Protein AF-A0A537JVX4-F1 (afdb_monomer_lite)

Structure (mmCIF, N/CA/C/O backbone):
data_AF-A0A537JVX4-F1
#
_entry.id   AF-A0A537JVX4-F1
#
loop_
_atom_site.group_PDB
_atom_site.id
_atom_site.type_symbol
_atom_site.label_atom_id
_atom_site.label_alt_id
_atom_site.label_comp_id
_atom_site.label_asym_id
_atom_site.label_entity_id
_atom_site.label_seq_id
_atom_site.pdbx_PDB_ins_code
_atom_site.Cartn_x
_atom_site.Cartn_y
_atom_site.Cartn_z
_atom_site.occupancy
_atom_site.B_iso_or_equiv
_atom_site.auth_seq_id
_atom_site.auth_comp_id
_atom_site.auth_asym_id
_atom_site.auth_atom_id
_atom_site.pdbx_PDB_model_num
ATOM 1 N N . MET A 1 1 ? -22.624 10.864 26.758 1.00 65.50 1 MET A N 1
ATOM 2 C CA . MET A 1 1 ? -21.265 10.290 26.889 1.00 65.50 1 MET A CA 1
ATOM 3 C C . MET A 1 1 ? -20.265 11.430 26.795 1.00 65.50 1 MET A C 1
ATOM 5 O O . MET A 1 1 ? -20.380 12.210 25.859 1.00 65.50 1 MET A O 1
ATOM 9 N N . LYS A 1 2 ? -19.329 11.577 27.741 1.00 79.25 2 LYS A N 1
ATOM 10 C CA . LYS A 1 2 ? -18.245 12.561 27.589 1.00 79.25 2 LYS A CA 1
ATOM 11 C C . LYS A 1 2 ? -17.120 11.920 26.781 1.00 79.25 2 LYS A C 1
ATOM 13 O O . LYS A 1 2 ? -16.647 10.839 27.129 1.00 79.25 2 LYS A O 1
ATOM 18 N N . PHE A 1 3 ? -16.738 12.547 25.674 1.00 85.12 3 PHE A N 1
ATOM 19 C CA . PHE A 1 3 ? -15.625 12.068 24.863 1.00 85.12 3 PHE A CA 1
ATOM 20 C C . PHE A 1 3 ? -14.318 12.202 25.659 1.00 85.12 3 PHE A C 1
ATOM 22 O O . PHE A 1 3 ? -14.140 13.172 26.390 1.00 85.12 3 PHE A O 1
ATOM 29 N N . SER A 1 4 ? -13.428 11.213 25.570 1.00 90.12 4 SER A N 1
ATOM 30 C CA . SER A 1 4 ? -12.196 11.155 26.358 1.00 90.12 4 SER A CA 1
ATOM 31 C C . SER A 1 4 ? -11.017 10.780 25.469 1.00 90.12 4 SER A C 1
ATOM 33 O O . SER A 1 4 ? -11.200 10.248 24.374 1.00 90.12 4 SER A O 1
ATOM 35 N N . ILE A 1 5 ? -9.800 11.008 25.961 1.00 91.06 5 ILE A N 1
ATOM 36 C CA . ILE A 1 5 ? -8.571 10.734 25.206 1.00 91.06 5 ILE A CA 1
ATOM 37 C C . ILE A 1 5 ? -8.440 9.269 24.756 1.00 91.06 5 ILE A C 1
ATOM 39 O O . ILE A 1 5 ? -7.883 8.989 23.703 1.00 91.06 5 ILE A O 1
ATOM 43 N N . ARG A 1 6 ? -9.042 8.330 25.494 1.00 92.12 6 ARG A N 1
ATOM 44 C CA . ARG A 1 6 ? -9.060 6.894 25.162 1.00 92.12 6 ARG A CA 1
ATOM 45 C C . ARG A 1 6 ? -9.799 6.632 23.848 1.00 92.12 6 ARG A C 1
ATOM 47 O O . ARG A 1 6 ? -9.362 5.825 23.037 1.00 92.12 6 ARG A O 1
ATOM 54 N N . HIS A 1 7 ? -10.893 7.364 23.627 1.00 93.19 7 HIS A N 1
ATOM 55 C CA . HIS A 1 7 ? -11.674 7.301 22.394 1.00 93.19 7 HIS A CA 1
AT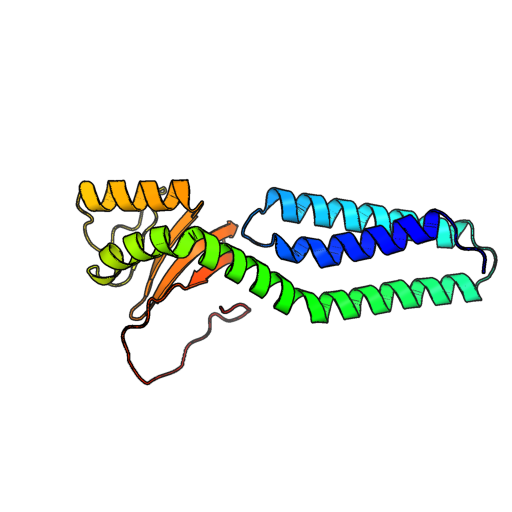OM 56 C C . HIS A 1 7 ? -10.904 7.915 21.220 1.00 93.19 7 HIS A C 1
ATOM 58 O O . HIS A 1 7 ? -10.980 7.408 20.106 1.00 93.19 7 HIS A O 1
ATOM 64 N N . ILE A 1 8 ? -10.130 8.977 21.477 1.00 93.25 8 ILE A N 1
ATOM 65 C CA . ILE A 1 8 ? -9.260 9.602 20.473 1.00 93.25 8 ILE A CA 1
ATOM 66 C C . ILE A 1 8 ? -8.170 8.620 20.038 1.00 93.25 8 ILE A C 1
ATOM 68 O O . ILE A 1 8 ? -7.977 8.442 18.841 1.00 93.25 8 ILE A O 1
ATOM 72 N N . PHE A 1 9 ? -7.508 7.935 20.978 1.00 94.25 9 PHE A N 1
ATOM 73 C CA . PHE A 1 9 ? -6.528 6.899 20.637 1.00 94.25 9 PHE A CA 1
ATOM 74 C C . PHE A 1 9 ? -7.147 5.765 19.823 1.00 94.25 9 PHE A C 1
ATOM 76 O O . PHE A 1 9 ? -6.564 5.358 18.820 1.00 94.25 9 PHE A O 1
ATOM 83 N N . LEU A 1 10 ? -8.349 5.311 20.196 1.00 96.12 10 LEU A N 1
ATOM 84 C CA . LEU A 1 10 ? -9.057 4.277 19.449 1.00 96.12 10 LEU A CA 1
ATOM 85 C C . LEU A 1 10 ? -9.350 4.708 18.005 1.00 96.12 10 LEU A C 1
ATOM 87 O O . LEU A 1 10 ? -8.941 4.031 17.064 1.00 96.12 10 LEU A O 1
ATOM 91 N N . LEU A 1 11 ? -10.042 5.837 17.826 1.00 96.75 11 LEU A N 1
ATOM 92 C CA . LEU A 1 11 ? -10.440 6.315 16.500 1.00 96.75 11 LEU A CA 1
ATOM 93 C C . LEU A 1 11 ? -9.238 6.723 15.646 1.00 96.75 11 LEU A C 1
ATOM 95 O O . LEU A 1 11 ? -9.203 6.419 14.456 1.00 96.75 11 LEU A O 1
ATOM 99 N N . GLY A 1 12 ? -8.244 7.377 16.250 1.00 96.50 12 GLY A N 1
ATOM 100 C CA . GLY A 1 12 ? -6.992 7.726 15.588 1.00 96.50 12 GLY A CA 1
ATOM 101 C C . GLY A 1 12 ? -6.242 6.482 15.119 1.00 96.50 12 GLY A C 1
ATOM 102 O O . GLY A 1 12 ? -5.811 6.433 13.971 1.00 96.50 12 GLY A O 1
ATOM 103 N N . GLY A 1 13 ? -6.168 5.446 15.960 1.00 97.38 13 GLY A N 1
ATOM 104 C CA . GLY A 1 13 ? -5.574 4.160 15.603 1.00 97.38 13 GLY A CA 1
ATOM 105 C C . GLY A 1 13 ? -6.283 3.489 14.424 1.00 97.38 13 GLY A C 1
ATOM 106 O O . GLY A 1 13 ? -5.628 3.130 13.448 1.00 97.38 13 GLY A O 1
ATOM 107 N N . ILE A 1 14 ? -7.619 3.403 14.462 1.00 97.44 14 ILE A N 1
ATOM 108 C CA . ILE A 1 14 ? -8.433 2.858 13.356 1.00 97.44 14 ILE A CA 1
ATOM 109 C C . ILE A 1 14 ? -8.177 3.638 12.060 1.00 97.44 14 ILE A C 1
ATOM 111 O O . ILE A 1 14 ? -7.947 3.046 11.006 1.00 97.44 14 ILE A O 1
ATOM 115 N N . MET A 1 15 ? -8.170 4.971 12.131 1.00 96.81 15 MET A N 1
ATOM 116 C CA . MET A 1 15 ? -7.922 5.814 10.962 1.00 96.81 15 MET A CA 1
ATOM 117 C C . MET A 1 15 ? -6.510 5.616 10.398 1.00 96.81 15 MET A C 1
ATOM 119 O O . MET A 1 15 ? -6.342 5.545 9.183 1.00 96.81 15 MET A O 1
ATOM 123 N N . MET A 1 16 ? -5.492 5.488 11.255 1.00 97.00 16 MET A N 1
ATOM 124 C CA . MET A 1 16 ? -4.120 5.198 10.828 1.00 97.00 16 MET A CA 1
ATOM 125 C C . MET A 1 16 ? -4.020 3.855 10.103 1.00 97.00 16 MET A C 1
ATOM 127 O O . MET A 1 16 ? -3.386 3.795 9.051 1.00 97.00 16 MET A O 1
ATOM 131 N N . VAL A 1 17 ? -4.679 2.807 10.611 1.00 96.69 17 VAL A N 1
ATOM 132 C CA . VAL A 1 17 ? -4.741 1.496 9.943 1.00 96.69 17 VAL A CA 1
ATOM 133 C C . VAL A 1 17 ? -5.313 1.641 8.535 1.00 96.69 17 VAL A C 1
ATOM 135 O O . VAL A 1 17 ? -4.672 1.222 7.574 1.00 96.69 17 VAL A O 1
ATOM 138 N N . ILE A 1 18 ? -6.461 2.306 8.387 1.00 95.62 18 ILE A N 1
ATOM 139 C CA . ILE A 1 18 ? -7.100 2.514 7.080 1.00 95.62 18 ILE A CA 1
ATOM 140 C C . ILE A 1 18 ? -6.181 3.313 6.143 1.00 95.62 18 ILE A C 1
ATOM 142 O O . ILE A 1 18 ? -5.922 2.904 5.015 1.00 95.62 18 ILE A O 1
ATOM 146 N N . LEU A 1 19 ? -5.634 4.440 6.603 1.00 94.75 19 LEU A N 1
ATOM 147 C CA . LEU A 1 19 ? -4.793 5.304 5.769 1.00 94.75 19 LEU A CA 1
ATOM 148 C C . LEU A 1 19 ? -3.441 4.677 5.413 1.00 94.75 19 LEU A C 1
ATOM 150 O O . LEU A 1 19 ? -2.837 5.083 4.415 1.00 94.75 19 LEU A O 1
ATOM 154 N N . SER A 1 20 ? -2.971 3.684 6.175 1.00 95.75 20 SER A N 1
ATOM 155 C CA . SER A 1 20 ? -1.712 2.990 5.893 1.00 95.75 20 SER A CA 1
ATOM 156 C C . SER A 1 20 ? -1.692 2.411 4.473 1.00 95.75 20 SER A C 1
ATOM 158 O O . SER A 1 20 ? -0.682 2.541 3.778 1.00 95.75 20 SER A O 1
ATOM 160 N N . PHE A 1 21 ? -2.826 1.900 3.980 1.00 92.25 21 PHE A N 1
ATOM 161 C CA . PHE A 1 21 ? -2.953 1.277 2.659 1.00 92.25 21 PHE A CA 1
ATOM 162 C C . PHE A 1 21 ? -2.630 2.215 1.482 1.00 92.25 21 PHE A C 1
ATOM 164 O O . PHE A 1 21 ? -2.255 1.748 0.410 1.00 92.25 21 PHE A O 1
ATOM 171 N N . ILE A 1 22 ? -2.638 3.542 1.674 1.00 93.12 22 ILE A N 1
ATOM 172 C CA . ILE A 1 22 ? -2.162 4.519 0.668 1.00 93.12 22 ILE A CA 1
ATOM 173 C C . ILE A 1 22 ? -0.648 4.382 0.403 1.00 93.12 22 ILE A C 1
ATOM 175 O O . ILE A 1 22 ? -0.123 4.851 -0.616 1.00 93.12 22 ILE A O 1
ATOM 179 N N . PHE A 1 23 ? 0.094 3.746 1.303 1.00 90.62 23 PHE A N 1
ATOM 180 C CA . PHE A 1 23 ? 1.533 3.511 1.186 1.00 90.62 23 PHE A CA 1
ATOM 181 C C . PHE A 1 23 ? 1.884 2.073 0.797 1.00 90.62 23 PHE A C 1
ATOM 183 O O . PHE A 1 23 ? 3.073 1.786 0.634 1.00 90.62 23 PHE A O 1
ATOM 190 N N . PHE A 1 24 ? 0.877 1.209 0.636 1.00 86.44 24 PHE A N 1
ATOM 191 C CA . PHE A 1 24 ? 1.047 -0.206 0.335 1.00 86.44 24 PHE A CA 1
ATOM 192 C C . PHE A 1 24 ? 1.969 -0.418 -0.869 1.00 86.44 24 PHE A C 1
ATOM 194 O O . PHE A 1 24 ? 1.798 0.220 -1.907 1.00 86.44 24 PHE A O 1
ATOM 201 N N . SER A 1 25 ? 2.964 -1.296 -0.715 1.00 77.19 25 SER A N 1
ATOM 202 C CA . SER A 1 25 ? 3.958 -1.690 -1.726 1.00 77.19 25 SER A CA 1
ATOM 203 C C . SER A 1 25 ? 4.910 -0.590 -2.236 1.00 77.19 25 SER A C 1
ATOM 205 O O . SER A 1 25 ? 6.066 -0.856 -2.548 1.00 77.19 25 SER A O 1
ATOM 207 N N . ARG A 1 26 ? 4.492 0.682 -2.243 1.00 82.19 26 ARG A N 1
ATOM 208 C CA . ARG A 1 26 ? 5.311 1.837 -2.648 1.00 82.19 26 ARG A CA 1
ATOM 209 C C . ARG A 1 26 ? 6.349 2.231 -1.595 1.00 82.19 26 ARG A C 1
ATOM 211 O O . ARG A 1 26 ? 7.416 2.748 -1.929 1.00 82.19 26 ARG A O 1
ATOM 218 N N . LYS A 1 27 ? 5.991 2.112 -0.314 1.00 85.12 27 LYS A N 1
ATOM 219 C CA . LYS A 1 27 ? 6.819 2.495 0.840 1.00 85.12 27 LYS A CA 1
ATOM 220 C C . LYS A 1 27 ? 6.580 1.509 1.986 1.00 85.12 27 LYS A C 1
ATOM 222 O O . LYS A 1 27 ? 6.030 1.902 3.012 1.00 85.12 27 LYS A O 1
ATOM 227 N N . ASP A 1 28 ? 7.005 0.257 1.817 1.00 82.31 28 ASP A N 1
ATOM 228 C CA . ASP A 1 28 ? 6.739 -0.845 2.763 1.00 82.31 28 ASP A CA 1
ATOM 229 C C . ASP A 1 28 ? 7.036 -0.502 4.226 1.00 82.31 28 ASP A C 1
ATOM 231 O O . ASP A 1 28 ? 6.221 -0.788 5.098 1.00 82.31 28 ASP A O 1
ATOM 235 N N . SER A 1 29 ? 8.172 0.146 4.505 1.00 86.88 29 SER A N 1
ATOM 236 C CA . SER A 1 29 ? 8.518 0.561 5.871 1.00 86.88 29 SER A CA 1
ATOM 237 C C . SER A 1 29 ? 7.495 1.550 6.442 1.00 86.88 29 SER A C 1
ATOM 239 O O . SER A 1 29 ? 7.017 1.354 7.552 1.00 86.88 29 SER A O 1
ATOM 241 N N . ILE A 1 30 ? 7.075 2.556 5.667 1.00 91.31 30 ILE A N 1
ATOM 242 C CA . ILE A 1 30 ? 6.077 3.545 6.109 1.00 91.31 30 ILE A CA 1
ATOM 243 C C . ILE A 1 30 ? 4.701 2.895 6.266 1.00 91.31 30 ILE A C 1
ATOM 245 O O . ILE A 1 30 ? 4.031 3.143 7.264 1.00 91.31 30 ILE A O 1
ATOM 249 N N . TYR A 1 31 ? 4.297 2.049 5.314 1.00 91.69 31 TYR A N 1
ATOM 250 C CA . TYR A 1 31 ? 3.076 1.249 5.415 1.00 91.69 31 TYR A CA 1
ATOM 251 C C . TYR A 1 31 ? 3.058 0.443 6.720 1.00 91.69 31 TYR A C 1
ATOM 253 O O . TYR A 1 31 ? 2.140 0.596 7.523 1.00 91.69 31 TYR A O 1
ATOM 261 N N . SER A 1 32 ? 4.114 -0.335 6.968 1.00 91.25 32 SER A N 1
ATOM 262 C CA . SER A 1 32 ? 4.209 -1.236 8.119 1.00 91.25 32 SER A CA 1
ATOM 263 C C . SER A 1 32 ? 4.256 -0.471 9.440 1.00 91.25 32 SER A C 1
ATOM 265 O O . SER A 1 32 ? 3.569 -0.843 10.387 1.00 91.25 32 SER A O 1
ATOM 267 N N . SER A 1 33 ? 5.013 0.630 9.509 1.00 94.62 33 SER A N 1
ATOM 268 C CA . SER A 1 33 ? 5.091 1.468 10.708 1.00 94.62 33 SER A CA 1
ATOM 269 C C . SER A 1 33 ? 3.756 2.132 11.042 1.00 94.62 33 SER A C 1
ATOM 271 O O . SER A 1 33 ? 3.353 2.114 12.203 1.00 94.62 33 SER A O 1
ATOM 273 N N . ILE A 1 34 ? 3.051 2.696 10.052 1.00 96.44 34 ILE A N 1
ATOM 274 C CA . ILE A 1 34 ? 1.744 3.334 10.278 1.00 96.44 34 ILE A CA 1
ATOM 275 C C . ILE A 1 34 ? 0.702 2.286 10.674 1.00 96.44 34 ILE A C 1
ATOM 277 O O . ILE A 1 34 ? -0.050 2.515 11.620 1.00 96.44 34 ILE A O 1
ATOM 281 N N . LEU A 1 35 ? 0.677 1.141 9.984 1.00 95.50 35 LEU A N 1
ATOM 282 C CA . LEU A 1 35 ? -0.231 0.039 10.289 1.00 95.50 35 LEU A CA 1
ATOM 283 C C . LEU A 1 35 ? -0.023 -0.457 11.725 1.00 95.50 35 LEU A C 1
ATOM 285 O O . LEU A 1 35 ? -0.973 -0.499 12.503 1.00 95.50 35 LEU A O 1
ATOM 289 N N . LEU A 1 36 ? 1.222 -0.766 12.099 1.00 96.75 36 LEU A N 1
ATOM 290 C CA . LEU A 1 36 ? 1.558 -1.259 13.433 1.00 96.75 36 LEU A CA 1
ATOM 291 C C . LEU A 1 36 ? 1.237 -0.226 14.520 1.00 96.75 36 LEU A C 1
ATOM 293 O O . LEU A 1 36 ? 0.608 -0.567 15.520 1.00 96.75 36 LEU A O 1
ATOM 297 N N . ALA A 1 37 ? 1.613 1.040 14.318 1.00 97.00 37 ALA A N 1
ATOM 298 C CA . ALA A 1 37 ? 1.289 2.110 15.257 1.00 97.00 37 ALA A CA 1
ATOM 299 C C . ALA A 1 37 ? -0.231 2.282 15.419 1.00 97.00 37 ALA A C 1
ATOM 301 O O . ALA A 1 37 ? -0.720 2.420 16.540 1.00 97.00 37 ALA A O 1
ATOM 302 N N . GLY A 1 38 ? -0.990 2.214 14.320 1.00 97.25 38 GLY A N 1
ATOM 303 C 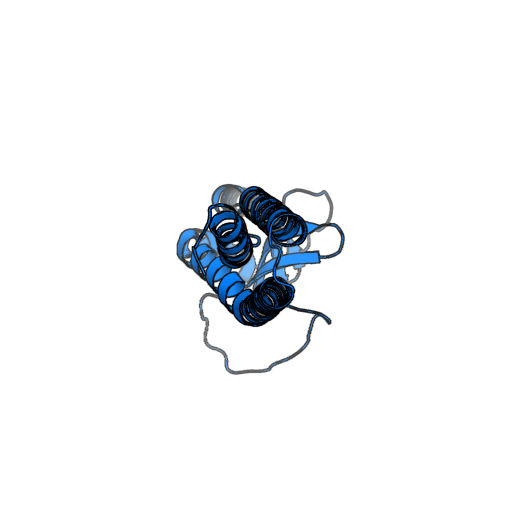CA . GLY A 1 38 ? -2.450 2.279 14.340 1.00 97.25 38 GLY A CA 1
ATOM 304 C C . GLY A 1 38 ? -3.091 1.113 15.099 1.00 97.25 38 GLY A C 1
ATOM 305 O O . GLY A 1 38 ? -3.995 1.324 15.913 1.00 97.25 38 GLY A O 1
ATOM 306 N N . LEU A 1 39 ? -2.588 -0.111 14.903 1.00 96.88 39 LEU A N 1
ATOM 307 C CA . LEU A 1 39 ? -3.030 -1.300 15.640 1.00 96.88 39 LEU A CA 1
ATOM 308 C C . LEU A 1 39 ? -2.737 -1.183 17.142 1.00 96.88 39 LEU A C 1
ATOM 310 O O . LEU A 1 39 ? -3.616 -1.444 17.958 1.00 96.88 39 LEU A O 1
ATOM 314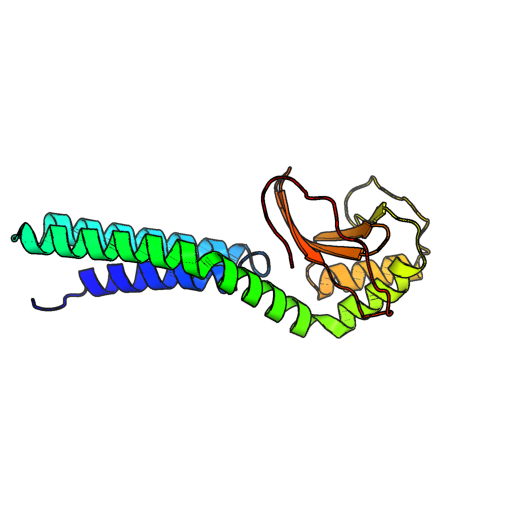 N N . ILE A 1 40 ? -1.541 -0.726 17.522 1.00 97.56 40 ILE A N 1
ATOM 315 C CA . ILE A 1 40 ? -1.173 -0.533 18.933 1.00 97.56 40 ILE A CA 1
ATOM 316 C C . ILE A 1 40 ? -2.061 0.532 19.586 1.00 97.56 40 ILE A C 1
ATOM 318 O O . ILE A 1 40 ? -2.602 0.303 20.668 1.00 97.56 40 ILE A O 1
ATOM 322 N N . LEU A 1 41 ? -2.252 1.683 18.931 1.00 96.81 41 LEU A N 1
ATOM 323 C CA . LEU A 1 41 ? -3.086 2.770 19.453 1.00 96.81 41 LEU A CA 1
ATOM 324 C C . LEU A 1 41 ? -4.549 2.353 19.611 1.00 96.81 41 LEU A C 1
ATOM 326 O O . LEU A 1 41 ? -5.167 2.655 20.634 1.00 96.81 41 LEU A O 1
ATOM 330 N N . SER A 1 42 ? -5.093 1.636 18.625 1.00 96.56 42 SER A N 1
ATOM 331 C CA . SER A 1 42 ? -6.469 1.142 18.683 1.00 96.56 42 SER A CA 1
ATOM 332 C C . SER A 1 42 ? -6.652 0.084 19.770 1.00 96.56 42 SER A C 1
ATOM 334 O O . SER A 1 42 ? -7.569 0.208 20.582 1.00 96.56 42 SER A O 1
ATOM 336 N N . ALA A 1 43 ? -5.745 -0.892 19.867 1.00 95.69 43 ALA A N 1
ATOM 337 C CA . ALA A 1 43 ? -5.771 -1.908 20.915 1.00 95.69 43 ALA A CA 1
ATOM 338 C C . ALA A 1 43 ? -5.667 -1.283 22.313 1.00 95.69 43 ALA A C 1
ATOM 340 O O . ALA A 1 43 ? -6.498 -1.556 23.181 1.00 95.69 43 ALA A O 1
ATOM 341 N N . PHE A 1 44 ? -4.700 -0.387 22.525 1.00 96.25 44 PHE A N 1
ATOM 342 C CA . PHE A 1 44 ? -4.515 0.296 23.803 1.00 96.25 44 PHE A CA 1
ATOM 343 C C . PHE A 1 44 ? -5.726 1.165 24.170 1.00 96.25 44 PHE A C 1
ATOM 345 O O . PHE A 1 44 ? -6.234 1.088 25.292 1.00 96.25 44 PHE A O 1
ATOM 352 N N . GLY A 1 45 ? -6.242 1.947 23.216 1.00 95.38 45 GLY A N 1
ATOM 353 C CA . GLY A 1 45 ? -7.447 2.755 23.400 1.00 95.38 45 GLY A CA 1
ATOM 354 C C . GLY A 1 45 ? -8.658 1.907 23.792 1.00 95.38 45 GLY A C 1
ATOM 355 O O . GLY A 1 45 ? -9.377 2.258 24.729 1.00 95.38 45 GLY A O 1
ATOM 356 N N . TYR A 1 46 ? -8.846 0.759 23.139 1.00 95.94 46 TYR A N 1
ATOM 357 C CA . TYR A 1 46 ? -9.947 -0.150 23.438 1.00 95.94 46 TYR A CA 1
ATOM 358 C C . TYR A 1 46 ? -9.814 -0.839 24.798 1.00 95.94 46 TYR A C 1
ATOM 360 O O . TYR A 1 46 ? -10.774 -0.854 25.567 1.00 95.94 46 TYR A O 1
ATOM 368 N N . ILE A 1 47 ? -8.624 -1.333 25.148 1.00 96.19 47 ILE A N 1
ATOM 369 C CA . ILE A 1 47 ? -8.349 -1.913 26.471 1.00 96.19 47 ILE A CA 1
ATOM 370 C C . ILE A 1 47 ? -8.704 -0.905 27.571 1.00 96.19 47 ILE A C 1
ATOM 372 O O . ILE A 1 47 ? -9.409 -1.232 28.528 1.00 96.19 47 ILE A O 1
ATOM 376 N N . LEU A 1 48 ? -8.291 0.354 27.412 1.00 94.31 48 LEU A N 1
ATOM 377 C CA . LEU A 1 48 ? -8.616 1.405 28.372 1.00 94.31 48 LEU A CA 1
ATOM 378 C C . LEU A 1 48 ? -10.123 1.679 28.485 1.00 94.31 48 LEU A C 1
ATOM 380 O O . LEU A 1 48 ? -10.590 2.020 29.573 1.00 94.31 48 LEU A O 1
ATOM 384 N N . ILE A 1 49 ? -10.888 1.538 27.399 1.00 93.56 49 ILE A N 1
ATOM 385 C CA . ILE A 1 49 ? -12.355 1.622 27.433 1.00 93.56 49 ILE A CA 1
ATOM 386 C C . ILE A 1 49 ? -12.933 0.442 28.222 1.00 93.56 49 ILE A C 1
ATOM 388 O O . ILE A 1 49 ? -13.766 0.653 29.101 1.00 93.56 49 ILE A O 1
ATOM 392 N N . LEU A 1 50 ? -12.463 -0.783 27.974 1.00 93.75 50 LEU A N 1
ATOM 393 C CA . LEU A 1 50 ? -12.957 -1.976 28.666 1.00 93.75 50 LEU A CA 1
ATOM 394 C C . LEU A 1 50 ? -12.741 -1.920 30.183 1.00 93.75 50 LEU A C 1
ATOM 396 O O . LEU A 1 50 ? -13.624 -2.347 30.929 1.00 93.75 50 LEU A O 1
ATOM 400 N N . PHE A 1 51 ? -11.614 -1.373 30.645 1.00 93.19 51 PHE A N 1
ATOM 401 C CA . PHE A 1 51 ? -11.310 -1.283 32.076 1.00 93.19 51 PHE A CA 1
ATOM 402 C C . PHE A 1 51 ? -11.929 -0.072 32.771 1.00 93.19 51 PHE A C 1
ATOM 404 O O . PHE A 1 51 ? -12.398 -0.194 33.900 1.00 93.19 51 PHE A O 1
ATOM 411 N N . LYS A 1 52 ? -11.916 1.107 32.139 1.00 90.62 52 LYS A N 1
ATOM 412 C CA . LYS A 1 52 ? -12.315 2.351 32.817 1.00 90.62 52 LYS A CA 1
ATOM 413 C C . LYS A 1 52 ? -13.773 2.748 32.610 1.00 90.62 52 LYS A C 1
ATOM 415 O O . LYS A 1 52 ? -14.244 3.634 33.318 1.00 90.62 52 LYS A O 1
ATOM 420 N N . GLU A 1 53 ? -14.470 2.172 31.637 1.00 88.25 53 GLU A N 1
ATOM 421 C CA . GLU A 1 53 ? -15.890 2.451 31.445 1.00 88.25 53 GLU A CA 1
ATOM 422 C C . GLU A 1 53 ? -16.719 1.557 32.374 1.00 88.25 53 GLU A C 1
ATOM 424 O O . GLU A 1 53 ? -16.588 0.335 32.348 1.00 88.25 53 GLU A O 1
ATOM 429 N N . SER A 1 54 ? -17.572 2.141 33.215 1.00 86.62 54 SER A N 1
ATOM 430 C CA . SER A 1 54 ? -18.409 1.364 34.143 1.00 86.62 54 SER A CA 1
ATOM 431 C C . SER A 1 54 ? -19.642 0.777 33.454 1.00 86.62 54 SER A C 1
ATOM 433 O O . SER A 1 54 ? -20.107 -0.302 33.810 1.00 86.62 54 SER A O 1
ATOM 435 N N . SER A 1 55 ? -20.162 1.462 32.434 1.00 92.06 55 SER A N 1
ATOM 436 C CA . SER A 1 55 ? -21.379 1.061 31.731 1.00 92.06 55 SER A CA 1
ATOM 437 C C . SER A 1 55 ? -21.115 -0.023 30.687 1.00 92.06 55 SER A C 1
ATOM 439 O O . SER A 1 55 ? -20.465 0.221 29.667 1.00 92.06 55 SER A O 1
ATOM 441 N N . THR A 1 56 ? -21.716 -1.200 30.873 1.00 91.88 56 THR A N 1
ATOM 442 C CA . THR A 1 56 ? -21.691 -2.293 29.884 1.00 91.88 56 THR A CA 1
ATOM 443 C C . THR A 1 56 ? -22.229 -1.846 28.524 1.00 91.88 56 THR A C 1
ATOM 445 O O . THR A 1 56 ? -21.670 -2.209 27.491 1.00 91.88 56 THR A O 1
ATOM 448 N N . LYS A 1 57 ? -23.261 -0.989 28.503 1.00 92.94 57 LYS A N 1
ATOM 449 C CA . LYS A 1 57 ? -23.840 -0.461 27.255 1.00 92.94 57 LYS A CA 1
ATOM 450 C C . LYS A 1 57 ? -22.809 0.317 26.433 1.00 92.94 57 LYS A C 1
ATOM 452 O O . LYS A 1 57 ? -22.772 0.187 25.214 1.00 92.94 57 LYS A O 1
ATOM 457 N N . LEU A 1 58 ? -21.948 1.094 27.093 1.00 91.31 58 LEU A N 1
ATOM 458 C CA . LEU A 1 58 ? -20.905 1.865 26.415 1.00 91.31 58 LEU A CA 1
ATOM 459 C C . LEU A 1 58 ? -19.771 0.974 25.899 1.00 91.31 58 LEU A C 1
ATOM 461 O O . LEU A 1 58 ? -19.269 1.213 24.805 1.00 91.31 58 LEU A O 1
ATOM 465 N N . LYS A 1 59 ? -19.413 -0.093 26.623 1.00 93.31 59 LYS A N 1
ATOM 466 C CA . LYS A 1 59 ? -18.447 -1.089 26.125 1.00 93.31 59 LYS A CA 1
ATOM 467 C C . LYS A 1 59 ? -18.950 -1.770 24.852 1.00 93.31 59 LYS A C 1
ATOM 469 O O . LYS A 1 59 ? -18.208 -1.859 23.876 1.00 93.31 59 LYS A O 1
ATOM 474 N N . ILE A 1 60 ? -20.221 -2.183 24.838 1.00 95.50 60 ILE A N 1
ATOM 475 C CA . ILE A 1 60 ? -20.864 -2.783 23.658 1.00 95.50 60 ILE A CA 1
ATOM 476 C C . ILE A 1 60 ? -20.855 -1.798 22.485 1.00 95.50 60 ILE A C 1
ATOM 478 O O . ILE A 1 60 ? -20.463 -2.167 21.382 1.00 95.50 60 ILE A O 1
ATOM 482 N N . PHE A 1 61 ? -21.211 -0.533 22.726 1.00 94.50 61 PHE A N 1
ATOM 483 C CA . PHE A 1 61 ? -21.163 0.505 21.695 1.00 94.50 61 PHE A CA 1
ATOM 484 C C . PHE A 1 61 ? -19.765 0.642 21.073 1.00 94.50 61 PHE A C 1
ATOM 486 O O . PHE A 1 61 ? -19.626 0.631 19.855 1.00 94.50 61 PHE A O 1
ATOM 493 N N . TRP A 1 62 ? -18.707 0.702 21.883 1.00 95.12 62 TRP A N 1
ATOM 494 C CA . TRP A 1 62 ? -17.340 0.799 21.362 1.00 95.12 62 TRP A CA 1
ATOM 495 C C . TRP A 1 62 ? -16.855 -0.473 20.661 1.00 95.12 62 TRP A C 1
ATOM 497 O O . TRP A 1 62 ? -16.115 -0.386 19.682 1.00 95.12 62 TRP A O 1
ATOM 507 N N . THR A 1 63 ? -17.323 -1.640 21.102 1.00 95.38 63 THR A N 1
ATOM 508 C CA . THR A 1 63 ? -17.100 -2.912 20.395 1.00 95.38 63 THR A CA 1
ATOM 509 C C . THR A 1 63 ? -17.717 -2.866 18.994 1.00 95.38 63 THR A C 1
ATOM 511 O O . THR A 1 63 ? -17.089 -3.274 18.014 1.00 95.38 63 THR A O 1
ATOM 514 N N . LEU A 1 64 ? -18.927 -2.309 18.878 1.00 96.44 64 LEU A N 1
ATOM 515 C CA . LEU A 1 64 ? -19.595 -2.106 17.596 1.00 96.44 64 LEU A CA 1
ATOM 516 C C . LEU A 1 64 ? -18.797 -1.149 16.701 1.00 96.44 64 LEU A C 1
ATOM 518 O O . LEU A 1 64 ? -18.603 -1.450 15.530 1.00 96.44 64 LEU A O 1
ATOM 522 N N . ILE A 1 65 ? -18.265 -0.050 17.249 1.00 95.81 65 ILE A N 1
ATOM 523 C CA . ILE A 1 65 ? -17.415 0.889 16.495 1.00 95.81 65 ILE A CA 1
ATOM 524 C C . ILE A 1 65 ? -16.174 0.197 15.921 1.00 95.81 65 ILE A C 1
ATOM 526 O O . ILE A 1 65 ? -15.850 0.416 14.756 1.00 95.81 65 ILE A O 1
ATOM 530 N N . ILE A 1 66 ? -15.501 -0.663 16.692 1.00 96.19 66 ILE A N 1
ATOM 531 C CA . ILE A 1 66 ? -14.356 -1.444 16.192 1.00 96.19 66 ILE A CA 1
ATOM 532 C C . ILE A 1 66 ? -14.791 -2.380 15.071 1.00 96.19 66 ILE A C 1
ATOM 534 O O . ILE A 1 66 ? -14.150 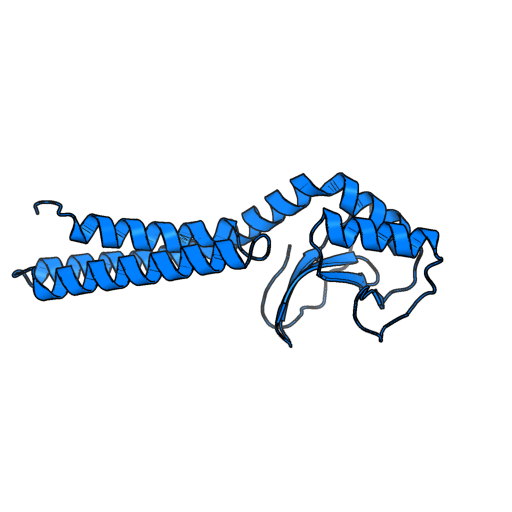-2.429 14.026 1.00 96.19 66 ILE A O 1
ATOM 538 N N . THR A 1 67 ? -15.910 -3.075 15.266 1.00 96.56 67 THR A N 1
ATOM 539 C CA . THR A 1 67 ? -16.466 -3.992 14.265 1.00 96.56 67 THR A CA 1
ATOM 540 C C . THR A 1 67 ? -16.786 -3.250 12.964 1.00 96.56 67 THR A C 1
ATOM 542 O O . THR A 1 67 ? -16.373 -3.680 11.889 1.00 96.56 67 THR A O 1
ATOM 545 N N . CYS A 1 68 ? -17.436 -2.085 13.045 1.00 96.56 68 CYS A N 1
ATOM 546 C CA . CYS A 1 68 ? -17.663 -1.209 11.898 1.00 96.56 68 CYS A CA 1
ATOM 547 C C . CYS A 1 68 ? -16.347 -0.737 11.266 1.00 96.56 68 CYS A C 1
ATOM 549 O O . CYS A 1 68 ? -16.246 -0.703 10.045 1.00 96.56 68 CYS A O 1
ATOM 551 N N . GLY A 1 69 ? -15.332 -0.415 12.071 1.00 95.88 69 GLY A N 1
ATOM 552 C CA . GLY A 1 69 ? -13.996 -0.054 11.593 1.00 95.88 69 GLY A CA 1
ATOM 553 C C . GLY A 1 69 ? -13.349 -1.160 10.756 1.00 95.88 69 GLY A C 1
ATOM 554 O O . GLY A 1 69 ? -12.828 -0.872 9.683 1.00 95.88 69 GLY A O 1
ATOM 555 N N . ILE A 1 70 ? -13.458 -2.420 11.188 1.00 95.06 70 ILE A N 1
ATOM 556 C CA . ILE A 1 70 ? -12.973 -3.593 10.439 1.00 95.06 70 ILE A CA 1
ATOM 557 C C . ILE A 1 70 ? -13.725 -3.737 9.109 1.00 95.06 70 ILE A C 1
ATOM 559 O O . ILE A 1 70 ? -13.112 -3.967 8.068 1.00 95.06 70 ILE A O 1
ATOM 563 N N . VAL A 1 71 ? -15.050 -3.558 9.112 1.00 96.62 71 VAL A N 1
ATOM 564 C CA . VAL A 1 71 ? -15.849 -3.591 7.876 1.00 96.62 71 VAL A CA 1
ATOM 565 C C . VAL A 1 71 ? -15.423 -2.474 6.920 1.00 96.62 71 VAL A C 1
ATOM 567 O O . VAL A 1 71 ? -15.189 -2.736 5.741 1.00 96.62 71 VAL A O 1
ATOM 570 N N . ILE A 1 72 ? -15.262 -1.243 7.417 1.00 95.88 72 ILE A N 1
ATOM 571 C CA . ILE A 1 72 ? -14.792 -0.104 6.615 1.00 95.88 72 ILE A CA 1
ATOM 572 C C . ILE A 1 72 ? -13.400 -0.389 6.056 1.00 95.88 72 ILE A C 1
ATOM 574 O O . ILE A 1 72 ? -13.168 -0.150 4.873 1.00 95.88 72 ILE A O 1
ATOM 578 N N . GLN A 1 73 ? -12.485 -0.928 6.864 1.00 93.81 73 GLN A N 1
ATOM 579 C CA . GLN A 1 73 ? -11.154 -1.319 6.413 1.00 93.81 73 GLN A CA 1
ATOM 580 C C . GLN A 1 73 ? -11.248 -2.307 5.246 1.00 93.81 73 GLN A C 1
ATOM 582 O O . GLN A 1 73 ? -10.693 -2.030 4.190 1.00 93.81 73 GLN A O 1
ATOM 587 N N . ASN A 1 74 ? -12.014 -3.392 5.386 1.00 91.56 74 ASN A N 1
ATOM 588 C CA . ASN A 1 74 ? -12.156 -4.404 4.335 1.00 91.56 74 ASN A CA 1
ATOM 589 C C . ASN A 1 74 ? -12.708 -3.825 3.021 1.00 91.56 74 ASN A C 1
ATOM 591 O O . ASN A 1 74 ? -12.291 -4.228 1.937 1.00 91.56 74 ASN A O 1
ATOM 595 N N . VAL A 1 75 ? -13.638 -2.868 3.103 1.00 93.06 75 VAL A N 1
ATOM 596 C CA . VAL A 1 75 ? -14.221 -2.211 1.920 1.00 93.06 75 VAL A CA 1
ATOM 597 C C . VAL A 1 75 ? -13.270 -1.172 1.307 1.00 93.06 75 VAL A C 1
ATOM 599 O O . VAL A 1 75 ? -13.261 -0.979 0.091 1.00 93.06 75 VAL A O 1
ATOM 602 N N . THR A 1 76 ? -12.462 -0.492 2.123 1.00 91.31 76 THR A N 1
ATOM 603 C CA . THR A 1 76 ? -11.586 0.610 1.680 1.00 91.31 76 THR A CA 1
ATOM 604 C C . THR A 1 76 ? -10.172 0.169 1.311 1.00 91.31 76 THR A C 1
ATOM 606 O O . THR A 1 76 ? -9.514 0.869 0.541 1.00 91.31 76 THR A O 1
ATOM 609 N N . GLU A 1 77 ? -9.721 -0.997 1.774 1.00 88.31 77 GLU A N 1
ATOM 610 C CA . GLU A 1 77 ? -8.389 -1.554 1.516 1.00 88.31 77 GLU A CA 1
ATOM 611 C C . GLU A 1 77 ? -8.080 -1.602 0.014 1.00 88.31 77 GLU A C 1
ATOM 613 O O . GLU A 1 77 ? -7.109 -1.002 -0.448 1.00 88.31 77 GLU A O 1
ATOM 618 N N . GLN A 1 78 ? -8.961 -2.231 -0.769 1.00 86.00 78 GLN A N 1
ATOM 619 C CA . GLN A 1 78 ? -8.803 -2.395 -2.217 1.00 86.00 78 GLN A CA 1
ATOM 620 C C . GLN A 1 78 ? -8.694 -1.042 -2.962 1.00 86.00 78 GLN A C 1
ATOM 622 O O . GLN A 1 78 ? -7.703 -0.822 -3.671 1.00 86.00 78 GLN A O 1
ATOM 627 N N . PRO A 1 79 ? -9.633 -0.083 -2.796 1.00 87.56 79 PRO A N 1
ATOM 628 C CA . PRO A 1 79 ? -9.500 1.256 -3.373 1.00 87.56 79 PRO A CA 1
ATOM 629 C C . PRO A 1 79 ? -8.234 2.015 -2.958 1.00 87.56 79 PRO A C 1
ATOM 631 O O . PRO A 1 79 ? -7.648 2.721 -3.784 1.00 87.56 79 PRO A O 1
ATOM 634 N N . LEU A 1 80 ? -7.810 1.912 -1.695 1.00 88.44 80 LEU A N 1
ATOM 635 C CA . LEU A 1 80 ? -6.647 2.647 -1.187 1.00 88.44 80 LEU A CA 1
ATOM 636 C C . LEU A 1 80 ? -5.334 2.078 -1.723 1.00 88.44 80 LEU A C 1
ATOM 638 O O . LEU A 1 80 ? -4.463 2.855 -2.124 1.00 88.44 80 LEU A O 1
ATOM 642 N N . ILE A 1 81 ? -5.230 0.754 -1.828 1.00 86.00 81 ILE A N 1
ATOM 643 C CA . ILE A 1 81 ? -4.113 0.077 -2.494 1.00 86.00 81 ILE A CA 1
ATOM 644 C C . ILE A 1 81 ? -4.048 0.494 -3.967 1.00 86.00 81 ILE A C 1
ATOM 646 O O . ILE A 1 81 ? -3.001 0.949 -4.431 1.00 86.00 81 ILE A O 1
ATOM 650 N N . LYS A 1 82 ? -5.179 0.472 -4.689 1.00 82.12 82 LYS A N 1
ATOM 651 C CA . LYS A 1 82 ? -5.249 0.957 -6.080 1.00 82.12 82 LYS A CA 1
ATOM 652 C C . LYS A 1 82 ? -4.777 2.406 -6.201 1.00 82.12 82 LYS A C 1
ATOM 654 O O . LYS A 1 82 ? -4.018 2.754 -7.106 1.00 82.12 82 LYS A O 1
ATOM 659 N N . LYS A 1 83 ? -5.195 3.270 -5.274 1.00 84.50 83 LYS A N 1
ATOM 660 C CA . LYS A 1 83 ? -4.747 4.665 -5.234 1.00 84.50 83 LYS A CA 1
ATOM 661 C C . LYS A 1 83 ? -3.240 4.768 -4.981 1.00 84.50 83 LYS A C 1
ATOM 663 O O . LYS A 1 83 ? -2.602 5.626 -5.588 1.00 84.50 83 LYS A O 1
ATOM 668 N N . SER A 1 84 ? -2.668 3.898 -4.146 1.00 85.19 84 SER A N 1
ATOM 669 C CA . SER A 1 84 ? -1.218 3.826 -3.926 1.00 85.19 84 SER A CA 1
ATOM 670 C C . SER A 1 84 ? -0.456 3.566 -5.226 1.00 85.19 84 SER A C 1
ATOM 672 O O . SER A 1 84 ? 0.475 4.309 -5.554 1.00 85.19 84 SER A O 1
ATOM 674 N N . TYR A 1 85 ? -0.906 2.579 -6.004 1.00 84.31 85 TYR A N 1
ATOM 675 C CA . TYR A 1 85 ? -0.313 2.241 -7.297 1.00 84.31 85 TYR A CA 1
ATOM 676 C C . TYR A 1 85 ? -0.503 3.336 -8.345 1.00 84.31 85 TYR A C 1
ATOM 678 O O . TYR A 1 85 ? 0.460 3.710 -9.009 1.00 84.31 85 TYR A O 1
ATOM 686 N N . ASN A 1 86 ? -1.683 3.952 -8.433 1.00 81.06 86 ASN A N 1
ATOM 687 C CA . ASN A 1 86 ? -1.902 5.082 -9.342 1.00 81.06 86 ASN A CA 1
ATOM 688 C C . ASN A 1 86 ? -0.968 6.263 -9.035 1.00 81.06 86 ASN A C 1
ATOM 690 O O . ASN A 1 86 ? -0.411 6.870 -9.947 1.00 81.06 86 ASN A O 1
ATOM 694 N N . ILE A 1 87 ? -0.754 6.580 -7.751 1.00 83.38 87 ILE A N 1
ATOM 695 C CA . ILE A 1 87 ? 0.217 7.607 -7.340 1.00 83.38 87 ILE A CA 1
ATOM 696 C C . ILE A 1 87 ? 1.627 7.219 -7.796 1.00 83.38 87 ILE A C 1
ATOM 698 O O . ILE A 1 87 ? 2.382 8.076 -8.254 1.00 83.38 87 ILE A O 1
ATOM 702 N N . TYR A 1 88 ? 1.990 5.943 -7.660 1.00 85.44 88 TYR A N 1
ATOM 703 C CA . TYR A 1 88 ? 3.286 5.443 -8.101 1.00 85.44 88 TYR A CA 1
ATOM 704 C C . TYR A 1 88 ? 3.471 5.571 -9.619 1.00 85.44 88 TYR A C 1
ATOM 706 O O . TYR A 1 88 ? 4.469 6.147 -10.051 1.00 85.44 88 TYR A O 1
ATOM 714 N N . ILE A 1 89 ? 2.511 5.094 -10.414 1.00 83.06 89 ILE A N 1
ATOM 715 C CA . ILE A 1 89 ? 2.561 5.148 -11.881 1.00 83.06 89 ILE A CA 1
ATOM 716 C C . ILE A 1 89 ? 2.636 6.600 -12.349 1.00 83.06 89 ILE A C 1
ATOM 718 O O . ILE A 1 89 ? 3.538 6.952 -13.101 1.00 83.06 89 ILE A O 1
ATOM 722 N N . ASN A 1 90 ? 1.760 7.474 -11.846 1.00 81.31 90 ASN A N 1
ATOM 723 C CA . ASN A 1 90 ? 1.739 8.883 -12.246 1.00 81.31 90 ASN A CA 1
ATOM 724 C C . ASN A 1 90 ? 3.054 9.604 -11.928 1.00 81.31 90 ASN A C 1
ATOM 726 O O . ASN A 1 90 ? 3.473 10.479 -12.679 1.00 81.31 90 ASN A O 1
ATOM 730 N N . LYS A 1 91 ? 3.715 9.237 -10.824 1.00 85.81 91 LYS A N 1
ATOM 731 C CA . LYS A 1 91 ? 5.002 9.823 -10.442 1.00 85.81 91 LYS A CA 1
ATOM 732 C C . LYS A 1 91 ? 6.163 9.331 -11.314 1.00 85.81 91 LYS A C 1
ATOM 734 O O . LYS A 1 91 ? 7.115 10.079 -11.509 1.00 85.81 91 LYS A O 1
ATOM 739 N N . ASN A 1 92 ? 6.116 8.084 -11.784 1.00 85.25 92 ASN A N 1
ATOM 740 C CA . ASN A 1 92 ? 7.244 7.433 -12.458 1.00 85.25 92 ASN A CA 1
ATOM 741 C C . ASN A 1 92 ? 7.005 7.174 -13.954 1.00 85.25 92 ASN A C 1
ATOM 743 O O . ASN A 1 92 ? 7.860 6.570 -14.589 1.00 85.25 92 ASN A O 1
ATOM 747 N N . SER A 1 93 ? 5.888 7.628 -14.526 1.00 80.12 93 SER A N 1
ATOM 748 C CA . SER A 1 93 ? 5.443 7.290 -15.888 1.00 80.12 93 SER A CA 1
ATOM 749 C C . SER A 1 93 ? 6.524 7.469 -16.954 1.00 80.12 93 SER A C 1
ATOM 751 O O . SER A 1 93 ? 6.756 6.553 -17.730 1.00 80.12 93 SER A O 1
ATOM 753 N N . GLN A 1 94 ? 7.250 8.589 -16.946 1.00 82.25 94 GLN A N 1
ATOM 754 C CA . GLN A 1 94 ? 8.340 8.850 -17.899 1.00 82.25 94 GLN A CA 1
ATOM 755 C C . GLN A 1 94 ? 9.503 7.853 -17.771 1.00 82.25 94 GLN A C 1
ATOM 757 O O . GLN A 1 94 ? 10.098 7.444 -18.765 1.00 82.25 94 GLN A O 1
ATOM 762 N N . ILE A 1 95 ? 9.833 7.456 -16.542 1.00 85.12 95 ILE A N 1
ATOM 763 C CA . ILE A 1 95 ? 10.917 6.508 -16.261 1.00 85.12 95 ILE A CA 1
ATOM 764 C C . ILE A 1 95 ? 10.477 5.095 -16.671 1.00 85.12 95 ILE A C 1
ATOM 766 O O . ILE A 1 95 ? 11.239 4.381 -17.322 1.00 85.12 95 ILE A O 1
ATOM 770 N N . LEU A 1 96 ? 9.237 4.715 -16.349 1.00 83.12 96 LEU A N 1
ATOM 771 C CA . LEU A 1 96 ? 8.654 3.428 -16.738 1.00 83.12 96 LEU A CA 1
ATOM 772 C C . LEU A 1 96 ? 8.481 3.318 -18.263 1.00 83.12 96 LEU A C 1
ATOM 774 O O . LEU A 1 96 ? 8.744 2.262 -18.827 1.00 83.12 96 LEU A O 1
ATOM 778 N N . ASP A 1 97 ? 8.131 4.410 -18.948 1.00 83.12 97 ASP A N 1
ATOM 779 C CA . ASP A 1 97 ? 8.077 4.470 -20.415 1.00 83.12 97 ASP A CA 1
ATOM 780 C C . ASP A 1 97 ? 9.433 4.102 -21.036 1.00 83.12 97 ASP A C 1
ATOM 782 O O . ASP A 1 97 ? 9.488 3.290 -21.957 1.00 83.12 97 ASP A O 1
ATOM 786 N N . SER A 1 98 ? 10.536 4.624 -20.488 1.00 83.00 98 SER A N 1
ATOM 787 C CA . SER A 1 98 ? 11.878 4.325 -21.008 1.00 83.00 98 SER A CA 1
ATOM 788 C C . SER A 1 98 ? 12.297 2.861 -20.826 1.00 83.00 98 SER A C 1
ATOM 790 O O . SER A 1 98 ? 13.010 2.312 -21.664 1.00 83.00 98 SER A O 1
ATOM 792 N N . ALA A 1 99 ? 11.834 2.199 -19.760 1.00 83.75 99 ALA A N 1
ATOM 793 C CA . ALA A 1 99 ? 12.021 0.758 -19.608 1.00 83.75 99 ALA A CA 1
ATOM 794 C C . ALA A 1 99 ? 11.117 -0.026 -20.565 1.00 83.75 99 ALA A C 1
ATOM 796 O O . ALA A 1 99 ? 11.571 -1.002 -21.159 1.00 83.75 99 ALA A O 1
ATOM 797 N N . ASN A 1 100 ? 9.874 0.418 -20.771 1.00 83.12 100 ASN A N 1
ATOM 798 C CA . ASN A 1 100 ? 8.961 -0.207 -21.723 1.00 83.12 100 ASN A CA 1
ATOM 799 C C . ASN A 1 100 ? 9.516 -0.221 -23.152 1.00 83.12 100 ASN A C 1
ATOM 801 O O . ASN A 1 100 ? 9.396 -1.239 -23.829 1.00 83.12 100 ASN A O 1
ATOM 805 N N . GLU A 1 101 ? 10.157 0.862 -23.598 1.00 84.50 101 GLU A N 1
ATOM 806 C CA . GLU A 1 101 ? 10.806 0.932 -24.916 1.00 84.50 101 GLU A CA 1
ATOM 807 C C . GLU A 1 101 ? 11.855 -0.174 -25.109 1.00 84.50 101 GLU A C 1
ATOM 809 O O . GLU A 1 101 ? 11.873 -0.827 -26.150 1.00 84.50 101 GLU A O 1
ATOM 814 N N . ILE A 1 102 ? 12.674 -0.445 -24.088 1.00 83.50 102 ILE A N 1
ATOM 815 C CA . ILE A 1 102 ? 13.689 -1.509 -24.123 1.00 83.50 102 ILE A CA 1
ATOM 816 C C . ILE A 1 102 ? 13.022 -2.885 -24.089 1.00 83.50 102 ILE A C 1
ATOM 818 O O . ILE A 1 102 ? 13.308 -3.748 -24.916 1.00 83.50 102 ILE A O 1
ATOM 822 N N . MET A 1 103 ? 12.124 -3.092 -23.128 1.00 79.88 103 MET A N 1
ATOM 823 C CA . MET A 1 103 ? 11.521 -4.393 -22.839 1.00 79.88 103 MET A CA 1
ATOM 824 C C . MET A 1 103 ? 10.603 -4.870 -23.972 1.00 79.88 103 MET A C 1
ATOM 826 O O . MET A 1 103 ? 10.560 -6.061 -24.279 1.00 79.88 103 MET A O 1
ATOM 830 N N . ASN A 1 104 ? 9.912 -3.963 -24.666 1.00 80.69 104 ASN A N 1
ATOM 831 C CA . ASN A 1 104 ? 9.059 -4.317 -25.803 1.00 80.69 104 ASN A CA 1
ATOM 832 C C . ASN A 1 104 ? 9.835 -4.989 -26.948 1.00 80.69 104 ASN A C 1
A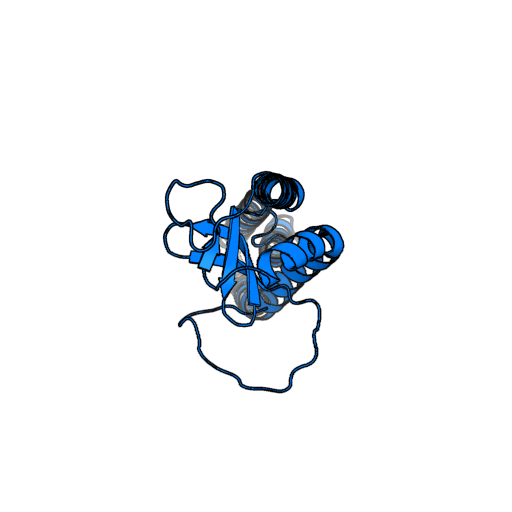TOM 834 O O . ASN A 1 104 ? 9.266 -5.836 -27.632 1.00 80.69 104 ASN A O 1
ATOM 838 N N . LEU A 1 105 ? 11.131 -4.704 -27.092 1.00 82.19 105 LEU A N 1
ATOM 839 C CA . LEU A 1 105 ? 12.004 -5.299 -28.111 1.00 82.19 105 LEU A CA 1
ATOM 840 C C . LEU A 1 105 ? 12.576 -6.670 -27.716 1.00 82.19 105 LEU A C 1
ATOM 842 O O . LEU A 1 105 ? 13.258 -7.306 -28.520 1.00 82.19 105 LEU A O 1
ATOM 846 N N . LYS A 1 106 ? 12.353 -7.121 -26.478 1.00 77.12 106 LYS A N 1
ATOM 847 C CA . LYS A 1 106 ? 12.913 -8.372 -25.951 1.00 77.12 106 LYS A CA 1
ATOM 848 C C . LYS A 1 106 ? 11.877 -9.501 -25.948 1.00 77.12 106 LYS A C 1
ATOM 850 O O . LYS A 1 106 ? 10.683 -9.210 -25.905 1.00 77.12 106 LYS A O 1
ATOM 855 N N . PRO A 1 107 ? 12.289 -10.779 -26.013 1.00 71.69 107 PRO A N 1
ATOM 856 C CA . PRO A 1 107 ? 11.362 -11.894 -25.827 1.00 71.69 107 PRO A CA 1
ATOM 857 C C . PRO A 1 107 ? 10.725 -11.862 -24.430 1.00 71.69 107 PRO A C 1
ATOM 859 O O . PRO A 1 107 ? 11.183 -11.156 -23.530 1.00 71.69 107 PRO A O 1
ATOM 862 N N . ASP A 1 108 ? 9.661 -12.628 -24.235 1.00 69.19 108 ASP A N 1
ATOM 863 C CA . ASP A 1 108 ? 9.017 -12.735 -22.925 1.00 69.19 108 ASP A CA 1
ATOM 864 C C . ASP A 1 108 ? 9.968 -13.386 -21.910 1.00 69.19 108 ASP A C 1
ATOM 866 O O . ASP A 1 108 ? 10.748 -14.277 -22.255 1.00 69.19 108 ASP A O 1
ATOM 870 N N . GLY A 1 109 ? 9.927 -12.933 -20.658 1.00 64.62 109 GLY A N 1
ATOM 871 C CA . GLY A 1 109 ? 10.829 -13.407 -19.613 1.00 64.62 109 GLY A CA 1
ATOM 872 C C . GLY A 1 109 ? 10.839 -12.538 -18.357 1.00 64.62 109 GLY A C 1
ATOM 873 O O . GLY A 1 109 ? 10.379 -11.397 -18.346 1.00 64.62 109 GLY A O 1
ATOM 874 N N . ILE A 1 110 ? 11.393 -13.082 -17.274 1.00 57.97 110 ILE A N 1
ATOM 875 C CA . ILE A 1 110 ? 11.663 -12.338 -16.038 1.00 57.97 110 ILE A CA 1
ATOM 876 C C . ILE A 1 110 ? 13.034 -11.673 -16.179 1.00 57.97 110 ILE A C 1
ATOM 878 O O . ILE A 1 110 ? 14.000 -12.352 -16.502 1.00 57.97 110 ILE A O 1
ATOM 882 N N . TYR A 1 111 ? 13.133 -10.372 -15.903 1.00 62.94 111 TYR A N 1
ATOM 883 C CA . TYR A 1 111 ? 14.371 -9.592 -15.982 1.00 62.94 111 TYR A CA 1
ATOM 884 C C . TYR A 1 111 ? 14.746 -9.079 -14.581 1.00 62.94 111 TYR A C 1
ATOM 886 O O . TYR A 1 111 ? 14.452 -7.951 -14.164 1.00 62.94 111 TYR A O 1
ATOM 894 N N . GLY A 1 112 ? 15.386 -9.957 -13.807 1.00 56.88 112 GLY A N 1
ATOM 895 C CA . GLY A 1 112 ? 15.937 -9.638 -12.492 1.00 56.88 112 GLY A CA 1
ATOM 896 C C . GLY A 1 112 ? 17.317 -9.001 -12.619 1.00 56.88 112 GLY A C 1
ATOM 897 O O . GLY A 1 112 ? 18.271 -9.667 -12.994 1.00 56.88 112 GLY A O 1
ATOM 898 N N . LEU A 1 113 ? 17.445 -7.716 -12.286 1.00 57.28 113 LEU A N 1
ATOM 899 C CA . LEU A 1 113 ? 18.734 -7.009 -12.349 1.00 57.28 113 LEU A CA 1
ATOM 900 C C . LEU A 1 113 ? 19.712 -7.377 -11.212 1.00 57.28 113 LEU A C 1
ATOM 902 O O . LEU A 1 113 ? 20.876 -7.025 -11.327 1.00 57.28 113 LEU A O 1
ATOM 906 N N . ASP A 1 114 ? 19.271 -8.053 -10.136 1.00 54.25 114 ASP A N 1
ATOM 907 C CA . ASP A 1 114 ? 20.076 -8.246 -8.903 1.00 54.25 114 ASP A CA 1
ATOM 908 C C . ASP A 1 114 ? 20.175 -9.683 -8.358 1.00 54.25 114 ASP A C 1
ATOM 910 O O . ASP A 1 114 ? 20.648 -9.884 -7.241 1.00 54.25 114 ASP A O 1
ATOM 914 N N . SER A 1 115 ? 19.796 -10.712 -9.107 1.00 43.22 115 SER A N 1
ATOM 915 C CA . SER A 1 115 ? 20.134 -12.080 -8.702 1.00 43.22 115 SER A CA 1
ATOM 916 C C . SER A 1 115 ? 20.456 -12.896 -9.931 1.00 43.22 115 SER A C 1
ATOM 918 O O . SER A 1 115 ? 19.677 -12.908 -10.876 1.00 43.22 115 SER A O 1
ATOM 920 N N . SER A 1 116 ? 21.619 -13.527 -9.875 1.00 45.56 116 SER A N 1
ATOM 921 C CA . SER A 1 116 ? 22.393 -14.254 -10.883 1.00 45.56 116 SER A CA 1
ATOM 922 C C . SER A 1 116 ? 21.678 -15.169 -11.882 1.00 45.56 116 SER A C 1
ATOM 924 O O . SER A 1 116 ? 22.365 -15.704 -12.736 1.00 45.56 116 SER A O 1
ATOM 926 N N . ASP A 1 117 ? 20.358 -15.322 -11.869 1.00 49.00 117 ASP A N 1
ATOM 927 C CA . ASP A 1 117 ? 19.637 -16.185 -12.798 1.00 49.00 117 ASP A CA 1
ATOM 928 C C . ASP A 1 117 ? 18.272 -15.592 -13.164 1.00 49.00 117 ASP A C 1
ATOM 930 O O . ASP A 1 117 ? 17.297 -15.722 -12.427 1.00 49.00 117 ASP A O 1
ATOM 934 N N . LEU A 1 118 ? 18.216 -14.911 -14.314 1.00 46.81 118 LEU A N 1
ATOM 935 C CA . LEU A 1 118 ? 17.300 -15.214 -15.427 1.00 46.81 118 LEU A CA 1
ATOM 936 C C . LEU A 1 118 ? 17.522 -14.188 -16.549 1.00 46.81 118 LEU A C 1
ATOM 938 O O . LEU A 1 118 ? 16.812 -13.203 -16.716 1.00 46.81 118 LEU A O 1
ATOM 942 N N . LEU A 1 119 ? 18.576 -14.443 -17.324 1.00 57.06 119 LEU A N 1
ATOM 943 C CA . LEU A 1 119 ? 18.800 -13.879 -18.650 1.00 57.06 119 LEU A CA 1
ATOM 944 C C . LEU A 1 119 ? 17.964 -14.675 -19.662 1.00 57.06 119 LEU A C 1
ATOM 946 O O . LEU A 1 119 ? 18.448 -15.655 -20.225 1.00 57.06 119 LEU A O 1
ATOM 950 N N . MET A 1 120 ? 16.731 -14.258 -19.943 1.00 46.31 120 MET A N 1
ATOM 951 C CA . MET A 1 120 ? 16.110 -14.596 -21.228 1.00 46.31 120 MET A CA 1
ATOM 952 C C . MET A 1 120 ? 16.054 -13.337 -22.085 1.00 46.31 120 MET A C 1
ATOM 954 O O . MET A 1 120 ? 15.307 -12.421 -21.793 1.00 46.31 120 MET A O 1
ATOM 958 N N . GLY A 1 121 ? 16.891 -13.294 -23.129 1.00 54.50 121 GLY A N 1
ATOM 959 C CA . GLY A 1 121 ? 17.052 -12.153 -24.036 1.00 54.50 121 GLY A CA 1
ATOM 960 C C . GLY A 1 121 ? 18.226 -11.253 -23.641 1.00 54.50 121 GLY A C 1
ATOM 961 O O . GLY A 1 121 ? 18.135 -10.482 -22.693 1.00 54.50 121 GLY A O 1
ATOM 962 N N . LYS A 1 122 ? 19.349 -11.342 -24.369 1.00 65.38 122 LYS A N 1
ATOM 963 C CA . LYS A 1 122 ? 20.553 -10.531 -24.116 1.00 65.38 122 LYS A CA 1
ATOM 964 C C . LYS A 1 122 ? 20.201 -9.032 -24.115 1.00 65.38 122 LYS A C 1
ATOM 966 O O . LYS A 1 122 ? 19.803 -8.482 -25.146 1.00 65.38 122 LYS A O 1
ATOM 971 N N . LEU A 1 123 ? 20.359 -8.384 -22.964 1.00 73.69 123 LEU A N 1
ATOM 972 C CA . LEU A 1 123 ? 20.471 -6.930 -22.878 1.00 73.69 123 LEU A CA 1
ATOM 973 C C . LEU A 1 123 ? 21.901 -6.553 -23.263 1.00 73.69 123 LEU A C 1
ATOM 975 O O . LEU A 1 123 ? 22.849 -7.204 -22.822 1.00 73.69 123 LEU A O 1
ATOM 979 N N . ASN A 1 124 ? 22.067 -5.526 -24.091 1.00 80.88 124 ASN A N 1
ATOM 980 C CA . ASN A 1 124 ? 23.379 -4.910 -24.270 1.00 80.88 124 ASN A CA 1
ATOM 981 C C . ASN A 1 124 ? 23.725 -4.031 -23.049 1.00 80.88 124 ASN A C 1
ATOM 983 O O . ASN A 1 124 ? 22.873 -3.749 -22.205 1.00 80.88 124 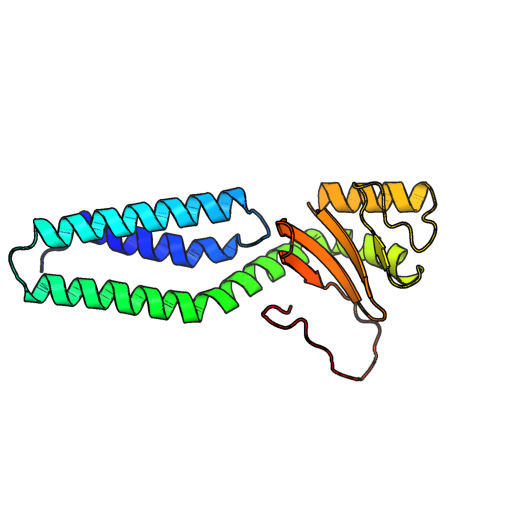ASN A O 1
ATOM 987 N N . GLU A 1 125 ? 24.979 -3.592 -22.941 1.00 80.62 125 GLU A N 1
ATOM 988 C CA . GLU A 1 125 ? 25.459 -2.832 -21.775 1.00 80.62 125 GLU A CA 1
ATOM 989 C C . GLU A 1 125 ? 24.695 -1.517 -21.549 1.00 80.62 125 GLU A C 1
ATOM 991 O O . GLU A 1 125 ? 24.461 -1.119 -20.404 1.00 80.62 125 GLU A O 1
ATOM 996 N N . ILE A 1 126 ? 24.260 -0.861 -22.629 1.00 84.62 126 ILE A N 1
ATOM 997 C CA . ILE A 1 126 ? 23.503 0.396 -22.574 1.00 84.62 126 ILE A CA 1
ATOM 998 C C . ILE A 1 126 ? 22.096 0.135 -22.026 1.00 84.62 126 ILE A C 1
ATOM 1000 O O . ILE A 1 126 ? 21.652 0.822 -21.106 1.00 84.62 126 ILE A O 1
ATOM 1004 N N . GLU A 1 127 ? 21.408 -0.880 -22.549 1.00 83.94 127 GLU A N 1
ATOM 1005 C CA . GLU A 1 127 ? 20.080 -1.306 -22.100 1.00 83.94 127 GLU A CA 1
ATOM 1006 C C . GLU A 1 127 ? 20.110 -1.751 -20.635 1.00 83.94 127 GLU A C 1
ATOM 1008 O O . GLU A 1 127 ? 19.259 -1.341 -19.846 1.00 83.94 127 GLU A O 1
ATOM 1013 N N . TYR A 1 128 ? 21.120 -2.536 -20.252 1.00 83.38 128 TYR A N 1
ATOM 1014 C CA . TYR A 1 128 ? 21.319 -2.972 -18.873 1.00 83.38 128 TYR A CA 1
ATOM 1015 C C . TYR A 1 128 ? 21.511 -1.780 -17.932 1.00 83.38 128 TYR A C 1
ATOM 1017 O O . TYR A 1 128 ? 20.832 -1.674 -16.911 1.00 83.38 128 TYR A O 1
ATOM 1025 N N . SER A 1 129 ? 22.389 -0.843 -18.301 1.00 84.25 129 SER A N 1
ATOM 1026 C CA . SER A 1 129 ? 22.655 0.360 -17.506 1.00 84.25 129 SER A CA 1
ATOM 1027 C C . SER A 1 129 ? 21.403 1.226 -17.353 1.00 84.25 129 SER A C 1
ATOM 1029 O O . SER A 1 129 ? 21.104 1.695 -16.255 1.00 84.25 129 SER A O 1
ATOM 1031 N N . ARG A 1 130 ? 20.619 1.381 -18.426 1.00 84.38 130 ARG A N 1
ATOM 1032 C CA . ARG A 1 130 ? 19.356 2.129 -18.415 1.00 84.38 130 ARG A CA 1
ATOM 1033 C C . ARG A 1 130 ? 18.304 1.460 -17.530 1.00 84.38 130 ARG A C 1
ATOM 1035 O O . ARG A 1 130 ? 17.655 2.135 -16.737 1.00 84.38 130 ARG A O 1
ATOM 1042 N N . LEU A 1 131 ? 18.139 0.140 -17.627 1.00 84.19 131 LEU A N 1
ATOM 1043 C CA . LEU A 1 131 ? 17.188 -0.591 -16.787 1.00 84.19 131 LEU A CA 1
ATOM 1044 C C . LEU A 1 131 ? 17.617 -0.597 -15.313 1.00 84.19 131 LEU A C 1
ATOM 1046 O O . LEU A 1 131 ? 16.761 -0.497 -14.433 1.00 84.19 131 LEU A O 1
ATOM 1050 N N . LYS A 1 132 ? 18.925 -0.629 -15.028 1.00 85.69 132 LYS A N 1
ATOM 1051 C CA . LYS A 1 132 ? 19.461 -0.439 -13.674 1.00 85.69 132 LYS A CA 1
ATOM 1052 C C . LYS A 1 132 ? 19.113 0.945 -13.121 1.00 85.69 132 LYS A C 1
ATOM 1054 O O . LYS A 1 132 ? 18.614 1.046 -12.003 1.00 85.69 132 LYS A O 1
ATOM 1059 N N . GLU A 1 133 ? 19.288 1.994 -13.921 1.00 86.75 133 GLU A N 1
ATOM 1060 C CA . GLU A 1 133 ? 18.906 3.360 -13.552 1.00 86.75 133 GLU A CA 1
ATOM 1061 C C . GLU A 1 133 ? 17.396 3.477 -13.284 1.00 86.75 133 GLU A C 1
ATOM 1063 O O . GLU A 1 133 ? 16.986 4.064 -12.279 1.00 86.75 133 GLU A O 1
ATOM 1068 N N . VAL A 1 134 ? 16.557 2.880 -14.141 1.00 86.75 134 VAL A N 1
ATOM 1069 C CA . VAL A 1 134 ? 15.102 2.813 -13.930 1.00 86.75 134 VAL A CA 1
ATOM 1070 C C . VAL A 1 134 ? 14.790 2.130 -12.606 1.00 86.75 134 VAL A C 1
ATOM 1072 O O . VAL A 1 134 ? 14.006 2.653 -11.815 1.00 86.75 134 VAL A O 1
ATOM 1075 N N . LYS A 1 135 ? 15.430 0.994 -12.333 1.00 86.00 135 LYS A N 1
ATOM 1076 C CA . LYS A 1 135 ? 15.228 0.230 -11.106 1.00 86.00 135 LYS A CA 1
ATOM 1077 C C . LYS A 1 135 ? 15.545 1.053 -9.859 1.00 86.00 135 LYS A C 1
ATOM 1079 O O . LYS A 1 135 ? 14.733 1.102 -8.936 1.00 86.00 135 LYS A O 1
ATOM 1084 N N . GLU A 1 136 ? 16.680 1.746 -9.852 1.00 86.69 136 GLU A N 1
ATOM 1085 C CA . GLU A 1 136 ? 17.110 2.591 -8.736 1.00 86.69 136 GLU A CA 1
ATOM 1086 C C . GLU A 1 136 ? 16.198 3.816 -8.558 1.00 86.69 136 GLU A C 1
ATOM 1088 O O . GLU A 1 136 ? 15.701 4.073 -7.457 1.00 86.69 136 GLU A O 1
ATOM 1093 N N . LYS A 1 137 ? 15.909 4.549 -9.642 1.00 88.38 137 LYS A N 1
ATOM 1094 C CA . LYS A 1 137 ? 15.099 5.778 -9.590 1.00 88.38 137 LYS A CA 1
ATOM 1095 C C . LYS A 1 137 ? 13.634 5.503 -9.268 1.00 88.38 137 LYS A C 1
ATOM 1097 O O . LYS A 1 137 ? 13.048 6.191 -8.428 1.00 88.38 137 LYS A O 1
ATOM 1102 N N . ALA A 1 138 ? 13.049 4.493 -9.906 1.00 86.38 138 ALA A N 1
ATOM 1103 C CA . ALA A 1 138 ? 11.660 4.103 -9.701 1.00 86.38 138 ALA A CA 1
ATOM 1104 C C . ALA A 1 138 ? 11.484 3.166 -8.491 1.00 86.38 138 ALA A C 1
ATOM 1106 O O . ALA A 1 138 ? 10.350 2.866 -8.122 1.00 86.38 138 ALA A O 1
ATOM 1107 N N . ARG A 1 139 ? 12.572 2.750 -7.824 1.00 86.06 139 ARG A N 1
ATOM 1108 C CA . ARG A 1 139 ? 12.565 1.835 -6.664 1.00 86.06 139 ARG A CA 1
ATOM 1109 C C . ARG A 1 139 ? 11.837 0.522 -6.951 1.00 86.06 139 ARG A C 1
ATOM 1111 O O . ARG A 1 139 ? 11.009 0.069 -6.165 1.00 86.06 139 ARG A O 1
ATOM 1118 N N . VAL A 1 140 ? 12.133 -0.054 -8.104 1.00 82.31 140 VAL A N 1
ATOM 1119 C CA . VAL A 1 140 ? 11.619 -1.357 -8.528 1.00 82.31 140 VAL A CA 1
ATOM 1120 C C . VAL A 1 140 ? 12.594 -2.429 -8.030 1.00 82.31 140 VAL A C 1
ATOM 1122 O O . VAL A 1 140 ? 13.790 -2.185 -7.933 1.00 82.31 140 VAL A O 1
ATOM 1125 N N . ARG A 1 141 ? 12.119 -3.621 -7.677 1.00 78.94 141 ARG A N 1
ATOM 1126 C CA . ARG A 1 141 ? 12.970 -4.765 -7.313 1.00 78.94 141 ARG A CA 1
ATOM 1127 C C . ARG A 1 141 ? 13.423 -5.548 -8.538 1.00 78.94 141 ARG A C 1
ATOM 1129 O O . ARG A 1 141 ? 14.609 -5.823 -8.686 1.00 78.94 141 ARG A O 1
ATOM 1136 N N . PHE A 1 142 ? 12.482 -5.872 -9.418 1.00 78.00 142 PHE A N 1
ATOM 1137 C CA . PHE A 1 142 ? 12.738 -6.495 -10.713 1.00 78.00 142 PHE A CA 1
ATOM 1138 C C . PHE A 1 142 ? 11.676 -6.078 -11.728 1.00 78.00 142 PHE A C 1
ATOM 1140 O O . PHE A 1 142 ? 10.583 -5.635 -11.360 1.00 78.00 142 PHE A O 1
ATOM 1147 N N . ILE A 1 143 ? 12.012 -6.249 -13.001 1.00 78.19 143 ILE A N 1
ATOM 1148 C CA . ILE A 1 143 ? 11.126 -5.984 -14.129 1.00 78.19 143 ILE A CA 1
ATOM 1149 C C . ILE A 1 143 ? 10.849 -7.333 -14.790 1.00 78.19 143 ILE A C 1
ATOM 1151 O O . ILE A 1 143 ? 11.744 -8.155 -14.922 1.00 78.19 143 ILE A O 1
ATOM 1155 N N . SER A 1 144 ? 9.617 -7.616 -15.178 1.00 76.75 144 SER A N 1
ATOM 1156 C CA . SER A 1 144 ? 9.283 -8.846 -15.900 1.00 76.75 144 SER A CA 1
ATOM 1157 C C . SER A 1 144 ? 8.445 -8.499 -17.109 1.00 76.75 144 SER A C 1
ATOM 1159 O O . SER A 1 144 ? 7.609 -7.604 -17.036 1.00 76.75 144 SER A O 1
ATOM 1161 N N . LYS A 1 145 ? 8.647 -9.214 -18.208 1.00 74.31 145 LYS A N 1
ATOM 1162 C CA . LYS A 1 145 ? 7.814 -9.119 -19.397 1.00 74.31 145 LYS A CA 1
ATOM 1163 C C . LYS A 1 145 ? 7.087 -10.435 -19.627 1.00 74.31 145 LYS A C 1
ATOM 1165 O O . LYS A 1 145 ? 7.691 -11.501 -19.627 1.00 74.31 145 LYS A O 1
ATOM 1170 N N . ASP A 1 146 ? 5.793 -10.320 -19.846 1.00 69.31 146 ASP A N 1
ATOM 1171 C CA . ASP A 1 146 ? 4.957 -11.341 -20.463 1.00 69.31 146 ASP A CA 1
ATOM 1172 C C . ASP A 1 146 ? 4.555 -10.857 -21.870 1.00 69.31 146 ASP A C 1
ATOM 1174 O O . ASP A 1 146 ? 4.789 -9.689 -22.200 1.00 69.31 146 ASP A O 1
ATOM 1178 N N . ARG A 1 147 ? 3.916 -11.719 -22.669 1.00 65.88 147 ARG A N 1
ATOM 1179 C CA . ARG A 1 147 ? 3.549 -11.493 -24.085 1.00 65.88 147 ARG A CA 1
ATOM 1180 C C . ARG A 1 147 ? 3.016 -10.094 -24.381 1.00 65.88 147 ARG A C 1
ATOM 1182 O O . ARG A 1 147 ? 3.423 -9.466 -25.354 1.00 65.88 147 ARG A O 1
ATOM 1189 N N . ASP A 1 148 ? 2.152 -9.594 -23.501 1.00 66.44 148 ASP A N 1
ATOM 1190 C CA . ASP A 1 148 ? 1.411 -8.349 -23.718 1.00 66.44 148 ASP A CA 1
ATOM 1191 C C . ASP A 1 148 ? 1.725 -7.255 -22.683 1.00 66.44 148 ASP A C 1
ATOM 1193 O O . ASP A 1 148 ? 1.145 -6.166 -22.732 1.00 66.44 148 ASP A O 1
ATOM 1197 N N . ARG A 1 149 ? 2.556 -7.540 -21.666 1.00 71.69 149 ARG A N 1
ATOM 1198 C CA . ARG A 1 149 ? 2.630 -6.704 -20.453 1.00 71.69 149 ARG A CA 1
ATOM 1199 C C . ARG A 1 149 ? 3.999 -6.682 -19.796 1.00 71.69 149 ARG A C 1
ATOM 1201 O O . ARG A 1 149 ? 4.684 -7.694 -19.719 1.00 71.69 149 ARG A O 1
ATOM 1208 N N . ILE A 1 150 ? 4.334 -5.532 -19.209 1.00 77.50 150 ILE A N 1
ATOM 1209 C CA . ILE A 1 150 ? 5.543 -5.350 -18.404 1.00 77.50 150 ILE A CA 1
ATOM 1210 C C . ILE A 1 150 ? 5.137 -5.090 -16.955 1.00 77.50 150 ILE A C 1
ATOM 1212 O O . ILE A 1 150 ? 4.384 -4.159 -16.656 1.00 77.50 150 ILE A O 1
ATOM 1216 N N . PHE A 1 151 ? 5.620 -5.953 -16.071 1.00 79.88 151 PHE A N 1
ATOM 1217 C CA . PHE A 1 151 ? 5.408 -5.924 -14.635 1.00 79.88 151 PHE A CA 1
ATOM 1218 C C . PHE A 1 151 ? 6.604 -5.293 -13.926 1.00 79.88 151 PHE A C 1
ATOM 1220 O O . PHE A 1 151 ? 7.750 -5.699 -14.123 1.00 79.88 151 PHE A O 1
ATOM 1227 N N . TYR A 1 152 ? 6.317 -4.340 -13.047 1.00 80.19 152 TYR A N 1
ATOM 1228 C CA . TYR A 1 152 ? 7.285 -3.659 -12.201 1.00 80.19 152 TYR A CA 1
ATOM 1229 C C . TYR A 1 152 ? 7.042 -4.053 -10.747 1.00 80.19 152 TYR A C 1
ATOM 1231 O O . TYR A 1 152 ? 6.111 -3.558 -10.109 1.00 80.19 152 TYR A O 1
ATOM 1239 N N . CYS A 1 153 ? 7.881 -4.939 -10.209 1.00 79.75 153 CYS A N 1
ATOM 1240 C CA . CYS A 1 153 ? 7.781 -5.363 -8.816 1.00 79.75 153 CYS A CA 1
ATOM 1241 C C . CYS A 1 153 ? 8.248 -4.239 -7.885 1.00 79.75 153 CYS A C 1
ATOM 1243 O O . CYS A 1 153 ? 9.406 -3.842 -7.942 1.00 79.75 153 CYS A O 1
ATOM 1245 N N . LEU A 1 154 ? 7.399 -3.762 -6.977 1.00 79.50 154 LEU A N 1
ATOM 1246 C CA . LEU A 1 154 ? 7.756 -2.721 -6.001 1.00 79.50 154 LEU A CA 1
ATOM 1247 C C . LEU A 1 154 ? 8.170 -3.326 -4.661 1.00 79.50 154 LEU A C 1
ATOM 1249 O O . LEU A 1 154 ? 9.122 -2.873 -4.026 1.00 79.50 154 LEU A O 1
ATOM 1253 N N . SER A 1 155 ? 7.496 -4.400 -4.258 1.00 71.12 155 SER A N 1
ATOM 1254 C CA . SER A 1 155 ? 7.821 -5.136 -3.044 1.00 71.12 155 SER A CA 1
ATOM 1255 C C . SER A 1 155 ? 7.437 -6.602 -3.132 1.00 71.12 155 SER A C 1
ATOM 1257 O O . SER A 1 155 ? 6.755 -7.017 -4.055 1.00 71.12 155 SER A O 1
ATOM 1259 N N . GLY A 1 156 ? 7.897 -7.416 -2.190 1.00 59.66 156 GLY A N 1
ATOM 1260 C CA . GLY A 1 156 ? 7.540 -8.828 -2.151 1.00 59.66 156 GLY A CA 1
ATOM 1261 C C . GLY A 1 156 ? 8.326 -9.619 -1.116 1.00 59.66 156 GLY A C 1
ATOM 1262 O O . GLY A 1 156 ? 9.292 -9.117 -0.536 1.00 59.66 156 GLY A O 1
ATOM 1263 N N . ALA A 1 157 ? 7.921 -10.854 -0.879 1.00 53.50 157 ALA A N 1
ATOM 1264 C CA . ALA A 1 157 ? 8.621 -11.799 -0.023 1.00 53.50 157 ALA A CA 1
ATOM 1265 C C . ALA A 1 157 ? 8.387 -13.208 -0.560 1.00 53.50 157 ALA A C 1
ATOM 1267 O O . ALA A 1 157 ? 7.229 -13.568 -0.730 1.00 53.50 157 ALA A O 1
ATOM 1268 N N . ILE A 1 158 ? 9.479 -13.949 -0.788 1.00 43.66 158 ILE A N 1
ATOM 1269 C CA . ILE A 1 158 ? 9.587 -15.369 -1.184 1.00 43.66 158 ILE A CA 1
ATOM 1270 C C . ILE A 1 158 ? 8.620 -15.799 -2.309 1.00 43.66 158 ILE A C 1
ATOM 1272 O O . ILE A 1 158 ? 9.083 -15.973 -3.427 1.00 43.66 158 ILE A O 1
ATOM 1276 N N . ASP A 1 159 ? 7.310 -15.870 -2.055 1.00 47.94 159 ASP A N 1
ATOM 1277 C CA . ASP A 1 159 ? 6.280 -16.325 -3.002 1.00 47.94 159 ASP A CA 1
ATOM 1278 C C . ASP A 1 159 ? 5.251 -15.249 -3.412 1.00 47.94 159 ASP A C 1
ATOM 1280 O O . ASP A 1 159 ? 4.397 -15.498 -4.262 1.00 47.94 159 ASP A O 1
ATOM 1284 N N . ILE A 1 160 ? 5.295 -14.047 -2.822 1.00 58.53 160 ILE A N 1
ATOM 1285 C CA . ILE A 1 160 ? 4.342 -12.963 -3.115 1.00 58.53 160 ILE A CA 1
ATOM 1286 C C . ILE A 1 160 ? 5.093 -11.724 -3.582 1.00 58.53 160 ILE A C 1
ATOM 1288 O O . ILE A 1 160 ? 5.863 -11.132 -2.822 1.00 58.53 160 ILE A O 1
ATOM 1292 N N . TYR A 1 161 ? 4.811 -11.287 -4.808 1.00 65.88 161 TYR A N 1
ATOM 1293 C CA . TYR A 1 161 ? 5.346 -10.058 -5.384 1.00 65.88 161 TYR A CA 1
ATOM 1294 C C . TYR A 1 161 ? 4.223 -9.062 -5.660 1.00 65.88 161 TYR A C 1
ATOM 1296 O O . TYR A 1 161 ? 3.263 -9.344 -6.369 1.00 65.88 161 TYR A O 1
ATOM 1304 N N . ASN A 1 162 ? 4.376 -7.871 -5.100 1.00 71.56 162 ASN A N 1
ATOM 1305 C CA . ASN A 1 162 ? 3.483 -6.742 -5.256 1.00 71.56 162 ASN A CA 1
ATOM 1306 C C . ASN A 1 162 ? 4.104 -5.756 -6.242 1.00 71.56 162 ASN A C 1
ATOM 1308 O O . ASN A 1 162 ? 5.244 -5.311 -6.076 1.00 71.56 162 ASN A O 1
ATOM 1312 N N . GLY A 1 163 ? 3.349 -5.384 -7.264 1.00 69.94 163 GLY A N 1
ATOM 1313 C CA . GLY A 1 163 ? 3.850 -4.526 -8.321 1.00 69.94 163 GLY A CA 1
ATOM 1314 C C . GLY A 1 163 ? 2.743 -3.954 -9.178 1.00 69.94 163 GLY A C 1
ATOM 1315 O O . GLY A 1 163 ? 1.565 -4.131 -8.882 1.00 69.94 163 GLY A O 1
ATOM 1316 N N . VAL A 1 164 ? 3.149 -3.259 -10.233 1.00 73.12 164 VAL A N 1
ATOM 1317 C CA . VAL A 1 164 ? 2.235 -2.642 -11.195 1.00 73.12 164 VAL A CA 1
ATOM 1318 C C . VAL A 1 164 ? 2.515 -3.163 -12.591 1.00 73.12 164 VAL A C 1
ATOM 1320 O O . VAL A 1 164 ? 3.675 -3.330 -12.972 1.00 73.12 164 VAL A O 1
ATOM 1323 N N . TYR A 1 165 ? 1.459 -3.378 -13.368 1.00 72.44 165 TYR A N 1
ATOM 1324 C CA . TYR A 1 165 ? 1.597 -3.514 -14.810 1.00 72.44 165 TYR A CA 1
ATOM 1325 C C . TYR A 1 165 ? 1.529 -2.130 -15.440 1.00 72.44 165 TYR A C 1
ATOM 1327 O O . TYR A 1 165 ? 0.652 -1.328 -15.121 1.00 72.44 165 TYR A O 1
ATOM 1335 N N . PHE A 1 166 ? 2.452 -1.831 -16.346 1.00 67.44 166 PHE A N 1
ATOM 1336 C CA . PHE A 1 166 ? 2.458 -0.546 -17.031 1.00 67.44 166 PHE A CA 1
ATOM 1337 C C . PHE A 1 166 ? 2.557 -0.756 -18.538 1.00 67.44 166 PHE A C 1
ATOM 1339 O O . PHE A 1 166 ? 3.579 -1.197 -19.057 1.00 67.44 166 PHE A O 1
ATOM 1346 N N . ILE A 1 167 ? 1.467 -0.440 -19.239 1.00 64.75 167 ILE A N 1
ATOM 1347 C CA . ILE A 1 167 ? 1.358 -0.509 -20.697 1.00 64.75 167 ILE A CA 1
ATOM 1348 C C . ILE A 1 167 ? 1.105 0.908 -21.199 1.00 64.75 167 ILE A C 1
ATOM 1350 O O . ILE A 1 167 ? 0.090 1.522 -20.860 1.00 64.75 167 ILE A O 1
ATOM 1354 N N . LYS A 1 168 ? 1.988 1.421 -22.055 1.00 46.81 168 LYS A N 1
ATOM 1355 C CA . LYS A 1 168 ? 1.658 2.591 -22.867 1.00 46.81 168 LYS A CA 1
ATOM 1356 C C . LYS A 1 168 ? 0.880 2.072 -24.070 1.00 46.81 168 LYS A C 1
ATOM 1358 O O . LYS A 1 168 ? 1.441 1.319 -24.856 1.00 46.81 168 LYS A O 1
ATOM 1363 N N . LYS A 1 169 ? -0.419 2.393 -24.153 1.00 40.25 169 LYS A N 1
ATOM 1364 C CA . LYS A 1 169 ? -1.346 1.943 -25.211 1.00 40.25 169 LYS A CA 1
ATOM 1365 C C . LYS A 1 169 ? -0.662 1.888 -26.586 1.00 40.25 169 LYS A C 1
ATOM 1367 O O . LYS A 1 169 ? -0.464 2.924 -27.213 1.00 40.25 169 LYS A O 1
ATOM 1372 N N . ILE A 1 170 ? -0.407 0.679 -27.068 1.00 39.72 170 ILE A N 1
ATOM 1373 C CA . ILE A 1 170 ? -0.471 0.355 -28.491 1.00 39.72 170 ILE A CA 1
ATOM 1374 C C . ILE A 1 170 ? -1.836 -0.329 -28.629 1.00 39.72 170 ILE A C 1
ATOM 1376 O O . ILE A 1 170 ? -2.141 -1.235 -27.857 1.00 39.72 170 ILE A O 1
ATOM 1380 N N . GLN A 1 171 ? -2.721 0.205 -29.473 1.00 41.16 171 GLN A N 1
ATOM 1381 C CA . GLN A 1 171 ? -4.071 -0.334 -29.686 1.00 41.16 171 GLN A CA 1
ATOM 1382 C C . GLN A 1 171 ? -4.029 -1.851 -29.933 1.00 41.16 171 GLN A C 1
ATOM 1384 O O . GLN A 1 171 ? -3.334 -2.278 -30.849 1.00 41.16 171 GLN A O 1
ATOM 1389 N N . ALA A 1 172 ? -4.809 -2.633 -29.182 1.00 34.91 172 ALA A N 1
ATOM 1390 C CA . ALA A 1 172 ? -5.309 -3.936 -29.623 1.00 34.91 172 ALA A CA 1
ATOM 1391 C C . ALA A 1 172 ? -6.499 -4.383 -28.755 1.00 34.91 172 ALA A C 1
ATOM 1393 O O . ALA A 1 172 ? -6.426 -4.394 -27.524 1.00 34.91 172 ALA A O 1
ATOM 1394 N N . ASP A 1 173 ? -7.595 -4.726 -29.428 1.00 38.66 173 ASP A N 1
ATOM 1395 C CA . ASP A 1 173 ? -8.791 -5.364 -28.889 1.00 38.66 173 ASP A CA 1
ATOM 1396 C C . ASP A 1 173 ? -8.546 -6.868 -28.625 1.00 38.66 173 ASP A C 1
ATOM 1398 O O . ASP A 1 173 ? -8.287 -7.620 -29.561 1.00 38.66 173 ASP A O 1
ATOM 1402 N N . GLY A 1 174 ? -8.704 -7.306 -27.364 1.00 32.62 174 GLY A N 1
ATOM 1403 C CA . GLY A 1 174 ? -8.861 -8.711 -26.913 1.00 32.62 174 GLY A CA 1
ATOM 1404 C C . GLY A 1 174 ? -7.622 -9.637 -26.981 1.00 32.62 174 GLY A C 1
ATOM 1405 O O . GLY A 1 174 ? -6.670 -9.314 -27.680 1.00 32.62 174 GLY A O 1
ATOM 1406 N N . PRO A 1 175 ? -7.601 -10.815 -26.302 1.00 34.44 175 PRO A N 1
ATOM 1407 C CA . PRO A 1 175 ? -8.568 -11.411 -25.375 1.00 34.44 175 PRO A CA 1
ATOM 1408 C C . PRO A 1 175 ? -8.111 -11.403 -23.893 1.00 34.44 175 PRO A C 1
ATOM 1410 O O . PRO A 1 175 ? -6.965 -11.137 -23.545 1.00 34.44 175 PRO A O 1
ATOM 1413 N N . VAL A 1 176 ? -9.061 -11.704 -23.005 1.00 50.97 176 VAL A N 1
ATOM 1414 C CA . VAL A 1 176 ? -8.897 -11.888 -21.549 1.00 50.97 176 VAL A CA 1
ATOM 1415 C C . VAL A 1 176 ? -8.282 -13.277 -21.246 1.00 50.97 176 VAL A C 1
ATOM 1417 O O . VAL A 1 176 ? -8.316 -14.149 -22.108 1.00 50.97 176 VAL A O 1
ATOM 1420 N N . TYR A 1 177 ? -7.801 -13.471 -20.002 1.00 30.61 177 TYR A N 1
ATOM 1421 C CA . TYR A 1 177 ? -7.355 -14.708 -19.297 1.00 30.61 177 TYR A CA 1
ATOM 1422 C C . TYR A 1 177 ? -5.820 -14.938 -19.282 1.00 30.61 177 TYR A C 1
ATOM 1424 O O . TYR A 1 177 ? -5.155 -14.711 -20.276 1.00 30.61 177 TYR A O 1
ATOM 1432 N N . ARG A 1 178 ? -5.149 -15.345 -18.185 1.00 27.33 178 ARG A N 1
ATOM 1433 C CA . ARG A 1 178 ? -5.524 -16.228 -17.060 1.00 27.33 178 ARG A CA 1
ATOM 1434 C C . ARG A 1 178 ? -4.926 -15.746 -15.720 1.00 27.33 178 ARG A C 1
ATOM 1436 O O . ARG A 1 178 ? -3.801 -15.266 -15.657 1.00 27.33 178 ARG A O 1
ATOM 1443 N N . HIS A 1 179 ? -5.722 -15.909 -14.667 1.00 35.16 179 HIS A N 1
ATOM 1444 C CA . HIS A 1 179 ? -5.479 -15.538 -13.274 1.00 35.16 179 HIS A CA 1
ATOM 1445 C C . HIS A 1 179 ? -4.241 -16.199 -12.650 1.00 35.16 179 HIS A C 1
ATOM 1447 O O . HIS A 1 179 ? -4.137 -17.426 -12.658 1.00 35.16 179 HIS A O 1
ATOM 1453 N N . LEU A 1 180 ? -3.418 -15.408 -11.954 1.00 30.05 180 LEU A N 1
ATOM 1454 C CA . LEU A 1 180 ? -2.793 -15.905 -10.731 1.00 30.05 180 LEU A CA 1
ATOM 1455 C C . LEU A 1 180 ? -3.908 -16.028 -9.692 1.00 30.05 180 LEU A C 1
ATOM 1457 O O . LEU A 1 180 ? -4.604 -15.064 -9.363 1.00 30.05 180 LEU A O 1
ATOM 1461 N N . LYS A 1 181 ? -4.143 -17.272 -9.288 1.00 29.47 181 LYS A N 1
ATOM 1462 C CA . LYS A 1 181 ? -5.022 -17.635 -8.186 1.00 29.47 181 LYS A CA 1
ATOM 1463 C C . LYS A 1 181 ? -4.558 -16.818 -6.971 1.00 29.47 181 LYS A C 1
ATOM 1465 O O . LYS A 1 181 ? -3.385 -16.867 -6.625 1.00 29.47 181 LYS A O 1
ATOM 1470 N N . ASP A 1 182 ? -5.490 -16.049 -6.418 1.00 28.17 182 ASP A N 1
ATOM 1471 C CA . ASP A 1 182 ? -5.359 -15.189 -5.236 1.00 28.17 182 ASP A CA 1
ATOM 1472 C C . ASP A 1 182 ? -4.644 -13.838 -5.420 1.00 28.17 182 ASP A C 1
ATOM 1474 O O . ASP A 1 182 ? -3.502 -13.673 -5.024 1.00 28.17 182 ASP A O 1
ATOM 1478 N N . LYS A 1 183 ? -5.435 -12.855 -5.905 1.00 31.88 183 LYS A N 1
ATOM 1479 C CA . LYS A 1 183 ? -5.322 -11.384 -5.726 1.00 31.88 183 LYS A CA 1
ATOM 1480 C C . LYS A 1 183 ? -3.963 -10.810 -6.195 1.00 31.88 183 LYS A C 1
ATOM 1482 O O . LYS A 1 183 ? -2.922 -11.137 -5.664 1.00 31.88 183 LYS A O 1
ATOM 1487 N N . TRP A 1 184 ? -3.846 -9.945 -7.199 1.00 32.84 184 TRP A N 1
ATOM 1488 C CA . TRP A 1 184 ? -4.401 -8.595 -7.340 1.00 32.84 184 TRP A CA 1
ATOM 1489 C C . TRP A 1 184 ? -4.139 -8.105 -8.787 1.00 32.84 184 TRP A C 1
ATOM 1491 O O . TRP A 1 184 ? -3.125 -8.469 -9.378 1.00 32.84 184 TRP A O 1
ATOM 1501 N N . TYR A 1 185 ? -5.008 -7.248 -9.341 1.00 34.22 185 TYR A N 1
ATOM 1502 C CA . TYR A 1 185 ? -4.751 -6.467 -10.567 1.00 34.22 185 TYR A CA 1
ATOM 1503 C C . TYR A 1 185 ? -4.928 -4.976 -10.260 1.00 34.22 185 TYR A C 1
ATOM 1505 O O . TYR A 1 185 ? -5.962 -4.624 -9.696 1.00 34.22 185 TYR A O 1
ATOM 1513 N N . TYR A 1 186 ? -3.951 -4.138 -10.628 1.00 34.44 186 TYR A N 1
ATOM 1514 C CA . TYR A 1 186 ? -4.036 -3.132 -11.705 1.00 34.44 186 TYR A CA 1
ATOM 1515 C C . TYR A 1 186 ? -2.619 -2.858 -12.224 1.00 34.44 186 TYR A C 1
ATOM 1517 O O . TYR A 1 186 ? -1.746 -2.497 -11.405 1.00 34.44 186 TYR A O 1
#

Sequence (186 aa):
MKFSIRHIFLLGGIMMVILSFIFFSRKDSIYSSILLAGLILSAFGYILILFKESSTKLKIFWTLIITCGIVIQNVTEQPLIKKSYNIYINKNSQILDSANEIMNLKPDGIYGLDSSDLLMGKLNEIEYSRLKEVKEKARVRFISKDRDRIFYCLSGAIDIYNGVYFIKKIQADGPVYRHLKDKWYY

Radius of gyration: 21.98 Å; chains: 1; bounding box: 49×30×64 Å

Secondary structure (DSSP, 8-state):
----HHHHHHHHHHHHHHHHGGGTTTSHHHHHHHHHHHHHHHHHHHHHHHHH---HHHHHHHHHHHHHHHHHHHHHHHHHHHHHHHHHHHHHHHHHHHHHHHHHTSPSEEE-SSSS----S---HHHHHHHHHHHHHHT-SEEEEETTEEEEEEEEETTEEEEEE---------------SS----

Foldseek 3Di:
DDDDVLVVLQVVLLVLLLLLLLCPLVPVVSSVVSNVSSVVSNVSSLVCCVPVPPDPVVNVVVVVVVVVSVVCSVVRNQVSNVNSQVVLCVVLVVLVVVLCVLVVPFDFFWFALPDDDDDRGDDDPVNSVSVVVSCVVSVFRTWGGDPQWIWTFSDDDDPDTDTATDDDDPDDDDDDDDDPPDDDYD

pLDDT: mean 78.14, std 19.27, range [27.33, 97.56]